Protein AF-A0A9Q1KJ54-F1 (afdb_monomer)

Organism: NCBI:txid171969

pLDDT: mean 87.73, std 12.55, range [35.41, 98.62]

Sequence (212 aa):
MKNSDLPSGSTGTRRPQLVLLDHGLYKELDFSTRINYAALWKGLVFSDAKAIKEYSAKLGAGEDLYALFAGILTMRPWNRVIDTSADHLVVRGTESDRSELQMYASMYFPQISELLRRLPRVILLMLKTNDCLRAVNNALLQGSSMETYLIIGKVSSEAVIEAKLQQRKSILTWISVWLEEILLNARLLAMQVALWALQLQKLLQYRKALGC

Secondary structure (DSSP, 8-state):
---------S---PPP-------TT--PPPHHHHHHHHHHHHHHHTT-HHHHHHHHHHTTS-SSSHHHHHHHHHT--HHHHT--STTTT-----HHHHHHHHHHHHHTHHHHHHHHHHS-HHHHHHHHHHHHHHHHHHHHHSS--HHHHHHHHHHHHHHHHHHHHHH---HHHHHHHHHHHHHHHHHHHHHHHHHHHHHHHHHHHHHHHTT-

Nearest PDB structures (foldseek):
  3ry9-assembly2_B  TM=2.211E-01  e=6.894E+00  synthetic construct

Structure (mmCIF, N/CA/C/O backbone):
data_AF-A0A9Q1KJ54-F1
#
_entry.id   AF-A0A9Q1KJ54-F1
#
loop_
_atom_site.group_PDB
_atom_site.id
_atom_site.type_symbol
_atom_site.label_atom_id
_atom_site.label_alt_id
_atom_site.label_comp_id
_atom_site.label_asym_id
_atom_site.label_entity_id
_atom_site.label_seq_id
_atom_site.pdbx_PDB_ins_code
_atom_site.Cartn_x
_atom_site.Cartn_y
_atom_site.Cartn_z
_atom_site.occupancy
_atom_site.B_iso_or_equiv
_atom_site.auth_seq_id
_atom_site.auth_comp_id
_atom_site.auth_asym_id
_atom_site.auth_atom_id
_atom_site.pdbx_PDB_model_num
ATOM 1 N N . MET A 1 1 ? -6.312 33.612 6.956 1.00 35.59 1 MET A N 1
ATOM 2 C CA . MET A 1 1 ? -6.178 33.725 8.432 1.00 35.59 1 MET A CA 1
ATOM 3 C C . MET A 1 1 ? -5.334 32.551 8.909 1.00 35.59 1 MET A C 1
ATOM 5 O O . MET A 1 1 ? -5.775 31.438 8.697 1.00 35.59 1 MET A O 1
ATOM 9 N N . LYS A 1 2 ? -4.126 32.660 9.468 1.00 35.41 2 LYS A N 1
ATOM 10 C CA . LYS A 1 2 ? -3.257 33.772 9.893 1.00 35.41 2 LYS A CA 1
ATOM 11 C C . LYS A 1 2 ? -1.888 33.590 9.213 1.00 35.41 2 LYS A C 1
ATOM 13 O O . LYS A 1 2 ? -1.334 32.500 9.284 1.00 35.41 2 LYS A O 1
ATOM 18 N N . ASN A 1 3 ? -1.361 34.653 8.608 1.00 40.12 3 ASN A N 1
ATOM 19 C CA . ASN A 1 3 ? 0.072 34.784 8.355 1.00 40.12 3 ASN A CA 1
ATOM 20 C C . ASN A 1 3 ? 0.722 35.205 9.676 1.00 40.12 3 ASN A C 1
ATOM 22 O O . ASN A 1 3 ? 0.261 36.161 10.298 1.00 40.12 3 ASN A O 1
ATOM 26 N N . SER A 1 4 ? 1.746 34.481 10.109 1.00 42.97 4 SER A N 1
ATOM 27 C CA . SER A 1 4 ? 2.686 34.943 11.127 1.00 42.97 4 SER A CA 1
ATOM 28 C C . SER A 1 4 ? 4.034 35.127 10.447 1.00 42.97 4 SER A C 1
ATOM 30 O O . SER A 1 4 ? 4.592 34.167 9.911 1.00 42.97 4 SER A O 1
ATOM 32 N N . ASP A 1 5 ? 4.489 36.373 10.438 1.00 54.09 5 ASP A N 1
ATOM 33 C CA . ASP A 1 5 ? 5.733 36.845 9.845 1.00 54.09 5 ASP A CA 1
ATOM 34 C C . ASP A 1 5 ? 6.969 36.122 10.400 1.00 54.09 5 ASP A C 1
ATOM 36 O O . ASP A 1 5 ? 7.012 35.738 11.571 1.00 54.09 5 ASP A O 1
ATOM 40 N N . LEU A 1 6 ? 8.016 36.011 9.577 1.00 46.81 6 LEU A N 1
ATOM 41 C CA . LEU A 1 6 ? 9.384 35.812 10.056 1.00 46.81 6 LEU A CA 1
ATOM 42 C C . LEU A 1 6 ? 10.316 36.862 9.433 1.00 46.81 6 LEU A C 1
ATOM 44 O O . LEU A 1 6 ? 10.153 37.197 8.256 1.00 46.81 6 LEU A O 1
ATOM 48 N N . PRO A 1 7 ? 11.282 37.392 10.207 1.00 45.12 7 PRO A N 1
ATOM 49 C CA . PRO A 1 7 ? 12.066 38.548 9.814 1.00 45.12 7 PRO A CA 1
ATOM 50 C C . PRO A 1 7 ? 13.127 38.189 8.773 1.00 45.12 7 PRO A C 1
ATOM 52 O O . PRO A 1 7 ? 13.698 37.099 8.759 1.00 45.12 7 PRO A O 1
ATOM 55 N N . SER A 1 8 ? 13.401 39.160 7.905 1.00 57.50 8 SER A N 1
ATOM 56 C CA . SER A 1 8 ? 14.463 39.116 6.908 1.00 57.50 8 SER A CA 1
ATOM 57 C C . SER A 1 8 ? 15.814 39.401 7.571 1.00 57.50 8 SER A C 1
ATOM 59 O O . SER A 1 8 ? 16.036 40.508 8.057 1.00 57.50 8 SER A O 1
ATOM 61 N N . GLY A 1 9 ? 16.722 38.419 7.579 1.00 46.78 9 GLY A N 1
ATOM 62 C CA . GLY A 1 9 ? 18.119 38.628 7.967 1.00 46.78 9 GLY A CA 1
ATOM 63 C C . GLY A 1 9 ? 18.930 37.346 8.196 1.00 46.78 9 GLY A C 1
ATOM 64 O O . GLY A 1 9 ? 18.653 36.590 9.118 1.00 46.78 9 GLY A O 1
ATOM 65 N N . SER A 1 10 ? 20.003 37.194 7.409 1.00 46.09 10 SER A N 1
ATOM 66 C CA . SER A 1 10 ? 21.145 36.262 7.542 1.00 46.09 10 SER A CA 1
ATOM 67 C C . SER A 1 10 ? 20.979 34.805 7.049 1.00 46.09 10 SER A C 1
ATOM 69 O O . SER A 1 10 ? 20.105 34.061 7.476 1.00 46.09 10 SER A O 1
ATOM 71 N N . THR A 1 11 ? 21.832 34.443 6.073 1.00 54.53 11 THR A N 1
ATOM 72 C CA . THR A 1 11 ? 22.185 33.079 5.602 1.00 54.53 11 THR A CA 1
ATOM 73 C C . THR A 1 11 ? 21.026 32.085 5.392 1.00 54.53 11 THR A C 1
ATOM 75 O O . THR A 1 11 ? 21.021 30.961 5.887 1.00 54.53 11 THR A O 1
ATOM 78 N N . GLY A 1 12 ? 20.023 32.483 4.606 1.00 48.59 12 GLY A N 1
ATOM 79 C CA . GLY A 1 12 ? 18.790 31.715 4.425 1.00 48.59 12 GLY A CA 1
ATOM 80 C C . GLY A 1 12 ? 18.920 30.484 3.524 1.00 48.59 12 GLY A C 1
ATOM 81 O O . GLY A 1 12 ? 18.644 30.559 2.328 1.00 48.59 12 GLY A O 1
ATOM 82 N N . THR A 1 13 ? 19.204 29.317 4.101 1.00 58.34 13 THR A N 1
ATOM 83 C CA . THR A 1 13 ? 18.782 28.039 3.504 1.00 58.34 13 THR A CA 1
ATOM 84 C C . THR A 1 13 ? 17.259 27.932 3.637 1.00 58.34 13 THR A C 1
ATOM 86 O O . THR A 1 13 ? 16.722 27.364 4.587 1.00 58.34 13 THR A O 1
ATOM 89 N N . ARG A 1 14 ? 16.516 28.561 2.717 1.00 75.69 14 ARG A N 1
ATOM 90 C CA . ARG A 1 14 ? 15.052 28.426 2.686 1.00 75.69 14 ARG A CA 1
ATOM 91 C C . ARG A 1 14 ? 14.715 26.948 2.491 1.00 75.69 14 ARG A C 1
ATOM 93 O O . ARG A 1 14 ? 15.143 26.345 1.509 1.00 75.69 14 ARG A O 1
ATOM 100 N N . ARG A 1 15 ? 13.972 26.358 3.433 1.00 82.75 15 ARG A N 1
ATOM 101 C CA . ARG A 1 15 ? 13.496 24.976 3.297 1.00 82.75 15 ARG A CA 1
ATOM 102 C C . ARG A 1 15 ? 12.590 24.883 2.064 1.00 82.75 15 ARG A C 1
ATOM 104 O O . ARG A 1 15 ? 11.751 25.771 1.890 1.00 82.75 15 ARG A O 1
ATOM 111 N N . PRO A 1 16 ? 12.731 23.843 1.227 1.00 87.12 16 PRO A N 1
ATOM 112 C CA . PRO A 1 16 ? 11.824 23.643 0.106 1.00 87.12 16 PRO A CA 1
ATOM 113 C C . PRO A 1 16 ? 10.388 23.480 0.620 1.00 87.12 16 PRO A C 1
ATOM 115 O O . PRO A 1 16 ? 10.156 22.830 1.641 1.00 87.12 16 PRO A O 1
ATOM 118 N N . GLN A 1 17 ? 9.430 24.090 -0.078 1.00 89.81 17 GLN A N 1
ATOM 119 C CA . GLN A 1 17 ? 8.004 24.031 0.244 1.00 89.81 17 GLN A CA 1
ATOM 120 C C . GLN A 1 17 ? 7.244 23.378 -0.910 1.00 89.81 17 GLN A C 1
ATOM 122 O O . GLN A 1 17 ? 7.457 23.728 -2.069 1.00 89.81 17 GLN A O 1
ATOM 127 N N . LEU A 1 18 ? 6.339 22.454 -0.584 1.00 89.31 18 LEU A N 1
ATOM 128 C CA . LEU A 1 18 ? 5.378 21.895 -1.531 1.00 89.31 18 LEU A CA 1
ATOM 129 C C . LEU A 1 18 ? 4.062 22.666 -1.397 1.00 89.31 18 LEU A C 1
ATOM 131 O O . LEU A 1 18 ? 3.395 22.570 -0.368 1.00 89.31 18 LEU A O 1
ATOM 135 N N . VAL A 1 19 ? 3.703 23.436 -2.424 1.00 91.94 19 VAL A N 1
ATOM 136 C CA . VAL A 1 19 ? 2.458 24.215 -2.470 1.00 91.94 19 VAL A CA 1
ATOM 137 C C . VAL A 1 19 ? 1.508 23.564 -3.472 1.00 91.94 19 VAL A C 1
ATOM 139 O O . VAL A 1 19 ? 1.832 23.453 -4.652 1.00 91.94 19 VAL A O 1
ATOM 142 N N . LEU A 1 20 ? 0.341 23.122 -3.000 1.00 90.88 20 LEU A N 1
ATOM 143 C CA . LEU A 1 20 ? -0.714 22.559 -3.844 1.00 90.88 20 LEU A CA 1
ATOM 144 C C . LEU A 1 20 ? -1.661 23.685 -4.264 1.00 90.88 20 LEU A C 1
ATOM 146 O O . LEU A 1 20 ? -2.238 24.338 -3.400 1.00 90.88 20 LEU A O 1
ATOM 150 N N . LEU A 1 21 ? -1.786 23.922 -5.570 1.00 93.69 21 LEU A N 1
ATOM 151 C CA . LEU A 1 21 ? -2.608 25.009 -6.121 1.00 93.69 21 LEU A CA 1
ATOM 152 C C . LEU A 1 21 ? -3.988 24.536 -6.594 1.00 93.69 21 LEU A C 1
ATOM 154 O O . LEU A 1 21 ? -4.945 25.303 -6.560 1.00 93.69 21 LEU A O 1
ATOM 158 N N . ASP A 1 22 ? -4.082 23.286 -7.048 1.00 90.94 22 ASP A N 1
ATOM 159 C CA . ASP A 1 22 ? -5.325 22.695 -7.540 1.00 90.94 22 ASP A CA 1
ATOM 160 C C . ASP A 1 22 ? -6.001 21.871 -6.436 1.00 90.94 22 ASP A C 1
ATOM 162 O O . ASP A 1 22 ? -5.385 21.008 -5.801 1.00 90.94 22 ASP A O 1
ATOM 166 N N . HIS A 1 23 ? -7.284 22.151 -6.217 1.00 91.19 23 HIS A N 1
ATOM 167 C CA . HIS A 1 23 ? -8.130 21.520 -5.207 1.00 91.19 23 HIS A CA 1
ATOM 168 C C . HIS A 1 23 ? -9.410 20.901 -5.806 1.00 91.19 23 HIS A C 1
ATOM 170 O O . HIS A 1 23 ? -10.299 20.486 -5.064 1.00 91.19 23 HIS A O 1
ATOM 176 N N . GLY A 1 24 ? -9.530 20.818 -7.138 1.00 88.69 24 GLY A N 1
ATOM 177 C CA . GLY A 1 24 ? -10.767 20.430 -7.829 1.00 88.69 24 GLY A CA 1
ATOM 178 C C . GLY A 1 24 ? -11.173 18.956 -7.694 1.00 88.69 24 GLY A C 1
ATOM 179 O O . GLY A 1 24 ? -12.317 18.608 -7.978 1.00 88.69 24 GLY A O 1
ATOM 180 N N . LEU A 1 25 ? -10.262 18.084 -7.248 1.00 87.81 25 LEU A N 1
ATOM 181 C CA . LEU A 1 25 ? -10.475 16.630 -7.150 1.00 87.81 25 LEU A CA 1
ATOM 182 C C . LEU A 1 25 ? -10.463 16.100 -5.709 1.00 87.81 25 LEU A C 1
ATOM 184 O O . LEU A 1 25 ? -10.231 14.912 -5.478 1.00 87.81 25 LEU A O 1
ATOM 188 N N . TYR A 1 26 ? -10.701 16.964 -4.722 1.00 89.81 26 TYR A N 1
ATOM 189 C CA . TYR A 1 26 ? -10.741 16.542 -3.326 1.00 89.81 26 TYR A CA 1
ATOM 190 C C . TYR A 1 26 ? -11.903 15.589 -3.059 1.00 89.81 26 TYR A C 1
ATOM 192 O O . TYR A 1 26 ? -13.040 15.797 -3.484 1.00 89.81 26 TYR A O 1
ATOM 200 N N . LYS A 1 27 ? -11.600 14.525 -2.317 1.00 91.00 27 LYS A N 1
ATOM 201 C CA . LYS A 1 27 ? -12.581 13.543 -1.882 1.00 91.00 27 LYS A CA 1
ATOM 202 C C . LYS A 1 27 ? -12.349 13.209 -0.422 1.00 91.00 27 LYS A C 1
ATOM 204 O O . LYS A 1 27 ? -11.263 12.776 -0.046 1.00 91.00 27 LYS A O 1
ATOM 209 N N . GLU A 1 28 ? -13.388 13.377 0.381 1.00 92.94 28 GLU A N 1
ATOM 210 C CA . GLU A 1 28 ? -13.385 12.893 1.754 1.00 92.94 28 GLU A CA 1
ATOM 211 C C . GLU A 1 28 ? -13.595 11.378 1.765 1.00 92.94 28 GLU A C 1
ATOM 213 O O . GLU A 1 28 ? -14.499 10.849 1.109 1.00 92.94 28 GLU A O 1
ATOM 218 N N . LEU A 1 29 ? -12.724 10.685 2.496 1.00 95.31 29 LEU A N 1
ATOM 219 C CA . LEU A 1 29 ? -12.846 9.263 2.782 1.00 95.31 29 LEU A CA 1
ATOM 220 C C . LEU A 1 29 ? -13.482 9.112 4.157 1.00 95.31 29 LEU A C 1
ATOM 222 O O . LEU A 1 29 ? -13.040 9.754 5.113 1.00 95.31 29 LEU A O 1
ATOM 226 N N . ASP A 1 30 ? -14.475 8.234 4.273 1.00 96.31 30 ASP A N 1
ATOM 227 C CA . ASP A 1 30 ? -14.971 7.852 5.587 1.00 96.31 30 ASP A CA 1
ATOM 228 C C . ASP A 1 30 ? -13.866 7.149 6.391 1.00 96.31 30 ASP A C 1
ATOM 230 O O . ASP A 1 30 ? -12.881 6.626 5.852 1.00 96.31 30 ASP A O 1
ATOM 234 N N . PHE A 1 31 ? -14.040 7.136 7.711 1.00 96.12 31 PHE A N 1
ATOM 235 C CA . PHE A 1 31 ? -13.059 6.573 8.627 1.00 96.12 31 PHE A CA 1
ATOM 236 C C . PHE A 1 31 ? -12.719 5.110 8.293 1.00 96.12 31 PHE A C 1
ATOM 238 O O . PHE A 1 31 ? -11.544 4.744 8.312 1.00 96.12 31 PHE A O 1
ATOM 245 N N . SER A 1 32 ? -13.710 4.280 7.947 1.00 96.62 32 SER A N 1
ATOM 246 C CA . SER A 1 32 ? -13.480 2.863 7.653 1.00 96.62 32 SER A CA 1
ATOM 247 C C . SER A 1 32 ? -12.648 2.697 6.387 1.00 96.62 32 SER A C 1
ATOM 249 O O . SER A 1 32 ? -11.619 2.022 6.420 1.00 96.62 32 SER A O 1
ATOM 251 N N . THR A 1 33 ? -13.022 3.376 5.299 1.00 97.69 33 THR A N 1
ATOM 252 C CA . THR A 1 33 ? -12.271 3.344 4.035 1.00 97.69 33 THR A CA 1
ATOM 253 C C . THR A 1 33 ? -10.826 3.792 4.234 1.00 97.69 33 THR A C 1
ATOM 255 O O . THR A 1 33 ? -9.902 3.111 3.784 1.00 97.69 33 THR A O 1
ATOM 258 N N . ARG A 1 34 ? -10.606 4.896 4.960 1.00 97.50 34 ARG A N 1
ATOM 259 C CA . ARG A 1 34 ? -9.261 5.429 5.225 1.00 97.50 34 ARG A CA 1
ATOM 260 C C . ARG A 1 34 ? -8.387 4.430 5.984 1.00 97.50 34 ARG A C 1
ATOM 262 O O . ARG A 1 34 ? -7.246 4.196 5.588 1.00 97.50 34 ARG A O 1
ATOM 269 N N . ILE A 1 35 ? -8.914 3.833 7.054 1.00 98.12 35 ILE A N 1
ATOM 270 C CA . ILE A 1 35 ? -8.153 2.888 7.881 1.00 98.12 35 ILE A CA 1
ATOM 271 C C . ILE A 1 35 ? -7.957 1.546 7.172 1.00 98.12 35 ILE A C 1
ATOM 273 O O . ILE A 1 35 ? -6.862 0.996 7.242 1.00 98.12 35 ILE A O 1
ATOM 277 N N . ASN A 1 36 ? -8.949 1.046 6.431 1.00 98.44 36 ASN A N 1
ATOM 278 C CA . ASN A 1 36 ? -8.800 -0.179 5.640 1.00 98.44 36 ASN A CA 1
ATOM 279 C C . ASN A 1 36 ? -7.756 -0.005 4.530 1.00 98.44 36 ASN A C 1
ATOM 281 O O . ASN A 1 36 ? -6.956 -0.906 4.303 1.00 98.44 36 ASN A O 1
ATOM 285 N N . TYR A 1 37 ? -7.709 1.158 3.873 1.00 98.25 37 TYR A N 1
ATOM 286 C CA . TYR A 1 37 ? -6.690 1.440 2.862 1.00 98.25 37 TYR A CA 1
ATOM 287 C C . TYR A 1 37 ? -5.287 1.564 3.462 1.00 98.25 37 TYR A C 1
ATOM 289 O O . TYR A 1 37 ? -4.334 1.013 2.914 1.00 98.25 37 TYR A O 1
ATOM 297 N N . ALA A 1 38 ? -5.154 2.226 4.616 1.00 98.31 38 ALA A N 1
ATOM 298 C CA . ALA A 1 38 ? -3.896 2.248 5.356 1.00 98.31 38 ALA A CA 1
ATOM 299 C C . ALA A 1 38 ? -3.466 0.825 5.747 1.00 98.31 38 ALA A C 1
ATOM 301 O O . ALA A 1 38 ? -2.342 0.412 5.481 1.00 98.31 38 ALA A O 1
ATOM 302 N N . ALA A 1 39 ? -4.371 0.028 6.305 1.00 98.50 39 ALA A N 1
ATOM 303 C CA . ALA A 1 39 ? -4.064 -1.335 6.707 1.00 98.50 39 ALA A CA 1
ATOM 304 C C . ALA A 1 39 ? -3.714 -2.251 5.520 1.00 98.50 39 ALA A C 1
ATOM 306 O O . ALA A 1 39 ? -2.828 -3.096 5.656 1.00 98.50 39 ALA A O 1
ATOM 307 N N . LEU A 1 40 ? -4.323 -2.038 4.346 1.00 98.62 40 LEU A N 1
ATOM 308 C CA . LEU A 1 40 ? -3.918 -2.697 3.106 1.00 98.62 40 LEU A CA 1
ATOM 309 C C . LEU A 1 40 ? -2.479 -2.328 2.727 1.00 98.62 40 LEU A C 1
ATOM 311 O O . LEU A 1 40 ? -1.671 -3.225 2.520 1.00 98.62 40 LEU A O 1
ATOM 315 N N . TRP A 1 41 ? -2.124 -1.039 2.696 1.00 98.12 41 TRP A N 1
ATOM 316 C CA . TRP A 1 41 ? -0.750 -0.610 2.393 1.00 98.12 41 TRP A CA 1
ATOM 317 C C . TRP A 1 41 ? 0.276 -1.106 3.409 1.00 98.12 41 TRP A C 1
ATOM 319 O O . TRP A 1 41 ? 1.358 -1.532 3.013 1.00 98.12 41 TRP A O 1
ATOM 329 N N . LYS A 1 42 ? -0.074 -1.131 4.699 1.00 97.62 42 LYS A N 1
ATOM 330 C CA . LYS A 1 42 ? 0.742 -1.776 5.733 1.00 97.62 42 LYS A CA 1
ATOM 331 C C . LYS A 1 42 ? 0.967 -3.252 5.392 1.00 97.62 42 LYS A C 1
ATOM 333 O O . LYS A 1 42 ? 2.102 -3.714 5.415 1.00 97.62 42 LYS A O 1
ATOM 338 N N . GLY A 1 43 ? -0.096 -3.980 5.049 1.00 97.75 43 GLY A N 1
ATOM 339 C CA . GLY A 1 43 ? -0.005 -5.384 4.651 1.00 97.75 43 GLY A CA 1
ATOM 340 C C . GLY A 1 43 ? 0.872 -5.594 3.416 1.00 97.75 43 GLY A C 1
ATOM 341 O O . GLY A 1 43 ? 1.712 -6.486 3.423 1.00 97.75 43 GLY A O 1
ATOM 342 N N . LEU A 1 44 ? 0.730 -4.738 2.400 1.00 97.88 44 LEU A N 1
ATOM 343 C CA . LEU A 1 44 ? 1.539 -4.769 1.179 1.00 97.88 44 LEU A CA 1
ATOM 344 C C . LEU A 1 44 ? 3.027 -4.547 1.470 1.00 97.88 44 LEU A C 1
ATOM 346 O O . LEU A 1 44 ? 3.844 -5.311 0.981 1.00 97.88 44 LEU A O 1
ATOM 350 N N . VAL A 1 45 ? 3.385 -3.541 2.276 1.00 95.94 45 VAL A N 1
ATOM 351 C CA . VAL A 1 45 ? 4.793 -3.206 2.575 1.00 95.94 45 VAL A CA 1
ATOM 352 C C . VAL A 1 45 ? 5.471 -4.242 3.480 1.00 95.94 45 VAL A C 1
ATOM 354 O O . VAL A 1 45 ? 6.685 -4.409 3.423 1.00 95.94 45 VAL A O 1
ATOM 357 N N . PHE A 1 46 ? 4.711 -4.929 4.335 1.00 95.19 46 PHE A N 1
ATOM 358 C CA . PHE A 1 46 ? 5.243 -5.959 5.237 1.00 95.19 46 PHE A CA 1
ATOM 359 C C . PHE A 1 46 ? 4.953 -7.393 4.776 1.00 95.19 46 PHE A C 1
ATOM 361 O O . PHE A 1 46 ? 5.105 -8.317 5.578 1.00 95.19 46 PHE A O 1
ATOM 368 N N . SER A 1 47 ? 4.526 -7.577 3.525 1.00 96.88 47 SER A N 1
ATOM 369 C CA . SER A 1 47 ? 4.242 -8.885 2.914 1.00 96.88 47 SER A CA 1
ATOM 370 C C . SER A 1 47 ? 3.264 -9.751 3.728 1.00 96.88 47 SER A C 1
ATOM 372 O O . SER A 1 47 ? 3.346 -10.979 3.744 1.00 96.88 47 SER A O 1
ATOM 374 N N . ASP A 1 48 ? 2.309 -9.120 4.420 1.00 97.19 48 ASP A N 1
ATOM 375 C CA . ASP A 1 48 ? 1.303 -9.804 5.236 1.00 97.19 48 ASP A CA 1
ATOM 376 C C . ASP A 1 48 ? 0.118 -10.230 4.362 1.00 97.19 48 ASP A C 1
ATOM 378 O O . ASP A 1 48 ? -0.870 -9.509 4.195 1.00 97.19 48 ASP A O 1
ATOM 382 N N . ALA A 1 49 ? 0.214 -11.438 3.803 1.00 97.94 49 ALA A N 1
ATOM 383 C CA . ALA A 1 49 ? -0.804 -12.002 2.919 1.00 97.94 49 ALA A CA 1
ATOM 384 C C . ALA A 1 49 ? -2.207 -12.050 3.552 1.00 97.94 49 ALA A C 1
ATOM 386 O O . ALA A 1 49 ? -3.206 -11.873 2.848 1.00 97.94 49 ALA A O 1
ATOM 387 N N . LYS A 1 50 ? -2.300 -12.265 4.872 1.00 98.19 50 LYS A N 1
ATOM 388 C CA . LYS A 1 50 ? -3.586 -12.328 5.575 1.00 98.19 50 LYS A CA 1
ATOM 389 C C . LYS A 1 50 ? -4.210 -10.940 5.666 1.00 98.19 50 LYS A C 1
ATOM 391 O O . LYS A 1 50 ? -5.386 -10.792 5.337 1.00 98.19 50 LYS A O 1
ATOM 396 N N . ALA A 1 51 ? -3.425 -9.934 6.052 1.00 98.12 51 ALA A N 1
ATOM 397 C CA . ALA A 1 51 ? -3.882 -8.549 6.083 1.00 98.12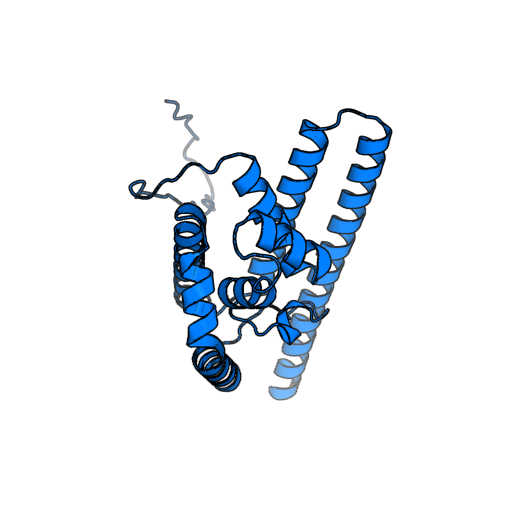 51 ALA A CA 1
ATOM 398 C C . ALA A 1 51 ? -4.268 -8.058 4.681 1.00 98.12 51 ALA A C 1
ATOM 400 O O . ALA A 1 51 ? -5.329 -7.458 4.514 1.00 98.12 51 ALA A O 1
ATOM 401 N N . ILE A 1 52 ? -3.462 -8.365 3.657 1.00 98.62 52 ILE A N 1
ATOM 402 C CA . ILE A 1 52 ? -3.769 -7.995 2.268 1.00 98.62 52 ILE A CA 1
ATOM 403 C C . ILE A 1 52 ? -5.129 -8.558 1.856 1.00 98.62 52 ILE A C 1
ATOM 405 O O . ILE A 1 52 ? -5.958 -7.813 1.333 1.00 98.62 52 ILE A O 1
ATOM 409 N N . LYS A 1 53 ? -5.387 -9.843 2.126 1.00 98.62 53 LYS A N 1
ATOM 410 C CA . LYS A 1 53 ? -6.672 -10.479 1.820 1.00 98.62 53 LYS A CA 1
ATOM 411 C C . LYS A 1 53 ? -7.834 -9.801 2.548 1.00 98.62 53 LYS A C 1
ATOM 413 O O . LYS A 1 53 ? -8.789 -9.374 1.902 1.00 98.62 53 LYS A O 1
ATOM 418 N N . GLU A 1 54 ? -7.721 -9.644 3.865 1.00 98.56 54 GLU A N 1
ATOM 419 C CA . GLU A 1 54 ? -8.766 -9.052 4.706 1.00 98.56 54 GLU A CA 1
ATOM 420 C C . GLU A 1 54 ? -9.140 -7.633 4.253 1.00 98.56 54 GLU A C 1
ATOM 422 O O . GLU A 1 54 ? -10.316 -7.317 4.059 1.00 98.56 54 GLU A O 1
ATOM 427 N N . TYR A 1 55 ? -8.145 -6.764 4.071 1.00 98.56 55 TYR A N 1
ATOM 428 C CA . TYR A 1 55 ? -8.406 -5.364 3.746 1.00 98.56 55 TYR A CA 1
ATOM 429 C C . TYR A 1 55 ? -8.769 -5.156 2.276 1.00 98.56 55 TYR A C 1
ATOM 431 O O . TYR A 1 55 ? -9.544 -4.251 1.975 1.00 98.56 55 TYR A O 1
ATOM 439 N N . SER A 1 56 ? -8.324 -6.031 1.369 1.00 98.56 56 SER A N 1
ATOM 440 C CA . SER A 1 56 ? -8.822 -6.050 -0.012 1.00 98.56 56 SER A CA 1
ATOM 441 C C . SER A 1 56 ? -10.314 -6.376 -0.067 1.00 98.56 56 SER A C 1
ATOM 443 O O . SER A 1 56 ? -11.074 -5.681 -0.744 1.00 98.56 56 SER A O 1
ATOM 445 N N . ALA A 1 57 ? -10.754 -7.390 0.686 1.00 98.38 57 ALA A N 1
ATOM 446 C CA . ALA A 1 57 ? -12.163 -7.758 0.766 1.00 98.38 57 ALA A CA 1
ATOM 447 C C . ALA A 1 57 ? -13.011 -6.607 1.337 1.00 98.38 57 ALA A C 1
ATOM 449 O O . ALA A 1 57 ? -14.015 -6.228 0.733 1.00 98.38 57 ALA A O 1
ATOM 450 N N . LYS A 1 58 ? -12.553 -5.970 2.426 1.00 98.31 58 LYS A N 1
ATOM 451 C CA . LYS A 1 58 ? -13.210 -4.794 3.034 1.00 98.31 58 LYS A CA 1
ATOM 452 C C . LYS A 1 58 ? -13.307 -3.578 2.104 1.00 98.31 58 LYS A C 1
ATOM 454 O O . LYS A 1 58 ? -14.199 -2.755 2.286 1.00 98.31 58 LYS A O 1
ATOM 459 N N . LEU A 1 59 ? -12.415 -3.455 1.120 1.00 98.31 59 LEU A N 1
ATOM 460 C CA . LEU A 1 59 ? -12.424 -2.379 0.118 1.00 98.31 59 LEU A CA 1
ATOM 461 C C . LEU A 1 59 ? -13.225 -2.737 -1.148 1.00 98.31 59 LEU A C 1
ATOM 463 O O . LEU A 1 59 ? -13.289 -1.936 -2.078 1.00 98.31 59 LEU A O 1
ATOM 467 N N . GLY A 1 60 ? -13.863 -3.911 -1.183 1.00 97.50 60 GLY A N 1
ATOM 468 C CA . GLY A 1 60 ? -14.762 -4.322 -2.262 1.00 97.50 60 GLY A CA 1
ATOM 469 C C . GLY A 1 60 ? -14.114 -5.160 -3.365 1.00 97.50 60 GLY A C 1
ATOM 470 O O . GLY A 1 60 ? -14.755 -5.395 -4.385 1.00 97.50 60 GLY A O 1
ATOM 471 N N . ALA A 1 61 ? -12.877 -5.639 -3.185 1.00 97.19 61 ALA A N 1
ATOM 472 C CA . ALA A 1 61 ? -12.269 -6.572 -4.140 1.00 97.19 61 ALA A CA 1
ATOM 473 C C . ALA A 1 61 ? -12.912 -7.973 -4.082 1.00 97.19 61 ALA A C 1
ATOM 475 O O . ALA A 1 61 ? -12.955 -8.684 -5.085 1.00 97.19 61 ALA A O 1
ATOM 476 N N . GLY A 1 62 ? -13.448 -8.352 -2.918 1.00 95.50 62 GLY A N 1
ATOM 477 C CA . GLY A 1 62 ? -13.905 -9.711 -2.631 1.00 95.50 62 GLY A CA 1
ATOM 478 C C . GLY A 1 62 ? -12.780 -10.634 -2.149 1.00 95.50 62 GLY A C 1
ATOM 479 O O . GLY A 1 62 ? -11.605 -10.268 -2.125 1.00 95.50 62 GLY A O 1
ATOM 480 N N . GLU A 1 63 ? -13.163 -11.843 -1.743 1.00 95.19 63 GLU A N 1
ATOM 481 C CA . GLU A 1 63 ? -12.262 -12.870 -1.190 1.00 95.19 63 GLU A CA 1
ATOM 482 C C . GLU A 1 63 ? -11.437 -13.603 -2.265 1.00 95.19 63 GLU A C 1
ATOM 484 O O . GLU A 1 63 ? -10.473 -14.298 -1.943 1.00 95.19 63 GLU A O 1
ATOM 489 N N . ASP A 1 64 ? -11.822 -13.459 -3.533 1.00 96.81 64 ASP A N 1
ATOM 490 C CA . ASP A 1 64 ? -11.297 -14.149 -4.717 1.00 96.81 64 ASP A CA 1
ATOM 491 C C . ASP A 1 64 ? -10.327 -13.289 -5.545 1.00 96.81 64 ASP A C 1
ATOM 493 O O . ASP A 1 64 ? -9.464 -13.834 -6.230 1.00 96.81 64 ASP A O 1
ATOM 497 N N . LEU A 1 65 ? -10.423 -11.954 -5.468 1.00 97.50 65 LEU A N 1
ATOM 498 C CA . LEU A 1 65 ? -9.630 -11.033 -6.300 1.00 97.50 65 LEU A CA 1
ATOM 499 C C . LEU A 1 65 ? -8.608 -10.195 -5.515 1.00 97.50 65 LEU A C 1
ATOM 501 O O . LEU A 1 65 ? -7.996 -9.292 -6.084 1.00 97.50 65 LEU A O 1
ATOM 505 N N . TYR A 1 66 ? -8.367 -10.490 -4.233 1.00 97.75 66 TYR A N 1
ATOM 506 C CA . TYR A 1 66 ? -7.410 -9.734 -3.409 1.00 97.75 66 TYR A CA 1
ATOM 507 C C . TYR A 1 66 ? -5.987 -9.722 -3.990 1.00 97.75 66 TYR A C 1
ATOM 509 O O . TYR A 1 66 ? -5.325 -8.688 -3.974 1.00 97.75 66 TYR A O 1
ATOM 517 N N . ALA A 1 67 ? -5.523 -10.847 -4.547 1.00 96.19 67 ALA A N 1
ATOM 518 C CA . ALA A 1 67 ? -4.192 -10.939 -5.146 1.00 96.19 67 ALA A CA 1
ATOM 519 C C . ALA A 1 67 ? -4.074 -10.055 -6.396 1.00 96.19 67 ALA A C 1
ATOM 521 O O . ALA A 1 67 ? -3.050 -9.407 -6.607 1.00 96.19 67 ALA A O 1
ATOM 522 N N . LEU A 1 68 ? -5.146 -9.984 -7.192 1.00 96.12 68 LEU A N 1
ATOM 523 C CA . LEU A 1 68 ? -5.216 -9.116 -8.362 1.00 96.12 68 LEU A CA 1
ATOM 524 C C . LEU A 1 68 ? -5.296 -7.642 -7.961 1.00 96.12 68 LEU A C 1
ATOM 526 O O . LEU A 1 68 ? -4.617 -6.808 -8.551 1.00 96.12 68 LEU A O 1
ATOM 530 N N . PHE A 1 69 ? -6.072 -7.317 -6.926 1.00 97.69 69 PHE A N 1
ATOM 531 C CA . PHE A 1 69 ? -6.156 -5.955 -6.410 1.00 97.69 69 PHE A CA 1
ATOM 532 C C . PHE A 1 69 ? -4.811 -5.464 -5.871 1.00 97.69 69 PHE A C 1
ATOM 534 O O . PHE A 1 69 ? -4.374 -4.367 -6.222 1.00 97.69 69 PHE A O 1
ATOM 541 N N . ALA A 1 70 ? -4.111 -6.305 -5.107 1.00 97.25 70 ALA A N 1
ATOM 542 C CA . ALA A 1 70 ? -2.746 -6.043 -4.672 1.00 97.25 70 ALA A CA 1
ATOM 543 C C . ALA A 1 70 ? -1.799 -5.838 -5.864 1.00 97.25 70 ALA A C 1
ATOM 545 O O . ALA A 1 70 ? -0.994 -4.904 -5.856 1.00 97.25 70 ALA A O 1
ATOM 546 N N . GLY A 1 71 ? -1.922 -6.663 -6.907 1.00 94.44 71 GLY A N 1
ATOM 547 C CA . GLY A 1 71 ? -1.081 -6.551 -8.092 1.00 94.44 71 GLY A CA 1
ATOM 548 C C . GLY A 1 71 ? -1.320 -5.282 -8.906 1.00 94.44 71 GLY A C 1
ATOM 549 O O . GLY A 1 71 ? -0.359 -4.660 -9.347 1.00 94.44 71 GLY A O 1
ATOM 550 N N . ILE A 1 72 ? -2.572 -4.833 -9.034 1.00 94.31 72 ILE A N 1
ATOM 551 C CA . ILE A 1 72 ? -2.902 -3.545 -9.664 1.00 94.31 72 ILE A CA 1
ATOM 552 C C . ILE A 1 72 ? -2.340 -2.382 -8.838 1.00 94.31 72 ILE A C 1
ATOM 554 O O . ILE A 1 72 ? -1.713 -1.490 -9.400 1.00 94.31 72 ILE A O 1
ATOM 558 N N . LEU A 1 73 ? -2.511 -2.410 -7.511 1.00 94.81 73 LEU A N 1
ATOM 559 C CA . LEU A 1 73 ? -2.026 -1.356 -6.609 1.00 94.81 73 LEU A CA 1
ATOM 560 C C . LEU A 1 73 ? -0.503 -1.191 -6.623 1.00 94.81 73 LEU A C 1
ATOM 562 O O . LEU A 1 73 ? 0.003 -0.086 -6.451 1.00 94.81 73 LEU A O 1
ATOM 566 N N . THR A 1 74 ? 0.224 -2.295 -6.770 1.00 93.38 74 THR A N 1
ATOM 567 C CA . THR A 1 74 ? 1.689 -2.322 -6.639 1.00 93.38 74 THR A CA 1
ATOM 568 C C . THR A 1 74 ? 2.417 -2.438 -7.973 1.00 93.38 74 THR A C 1
ATOM 570 O O . THR A 1 74 ? 3.635 -2.286 -8.013 1.00 93.38 74 THR A O 1
ATOM 573 N N . MET A 1 75 ? 1.695 -2.719 -9.063 1.00 91.00 75 MET A N 1
ATOM 574 C CA . MET A 1 75 ? 2.267 -3.166 -10.336 1.00 91.00 75 MET A CA 1
ATOM 575 C C . MET A 1 75 ? 3.235 -4.346 -10.161 1.00 91.00 75 MET A C 1
ATOM 577 O O . MET A 1 75 ? 4.298 -4.405 -10.784 1.00 91.00 75 MET A O 1
ATOM 581 N N . ARG A 1 76 ? 2.887 -5.285 -9.280 1.00 91.12 76 ARG A N 1
ATOM 582 C CA . ARG A 1 76 ? 3.690 -6.475 -9.005 1.00 91.12 76 ARG A CA 1
ATOM 583 C C . ARG A 1 76 ? 2.821 -7.728 -9.033 1.00 91.12 76 ARG A C 1
ATOM 585 O O . ARG A 1 76 ? 1.729 -7.721 -8.473 1.00 91.12 76 ARG A O 1
ATOM 592 N N . PRO A 1 77 ? 3.275 -8.827 -9.654 1.00 92.12 77 PRO A N 1
ATOM 593 C CA . PRO A 1 77 ? 2.555 -10.086 -9.546 1.00 92.12 77 PRO A CA 1
ATOM 594 C C . PRO A 1 77 ? 2.577 -10.586 -8.096 1.00 92.12 77 PRO A C 1
ATOM 596 O O . PRO A 1 77 ? 3.444 -10.219 -7.299 1.00 92.12 77 PRO A O 1
ATOM 599 N N . TRP A 1 78 ? 1.616 -11.442 -7.750 1.00 93.62 78 TRP A N 1
ATOM 600 C CA . TRP A 1 78 ? 1.385 -11.873 -6.368 1.00 93.62 78 TRP A CA 1
ATOM 601 C C . TRP A 1 78 ? 2.637 -12.421 -5.674 1.00 93.62 78 TRP A C 1
ATOM 603 O O . TRP A 1 78 ? 2.908 -12.056 -4.537 1.00 93.62 78 TRP A O 1
ATOM 613 N N . ASN A 1 79 ? 3.437 -13.233 -6.370 1.00 92.75 79 ASN A N 1
ATOM 614 C CA . ASN A 1 79 ? 4.689 -13.790 -5.851 1.00 92.75 79 ASN A CA 1
ATOM 615 C C . ASN A 1 79 ? 5.694 -12.715 -5.411 1.00 92.75 79 ASN A C 1
ATOM 617 O O . ASN A 1 79 ? 6.425 -12.945 -4.458 1.00 92.75 79 ASN A O 1
ATOM 621 N N . ARG A 1 80 ? 5.717 -11.550 -6.070 1.00 92.81 80 ARG A N 1
ATOM 622 C CA . ARG A 1 80 ? 6.542 -10.402 -5.664 1.00 92.81 80 ARG A CA 1
ATOM 623 C C . ARG A 1 80 ? 5.909 -9.637 -4.507 1.00 92.81 80 ARG A C 1
ATOM 625 O O . ARG A 1 80 ? 6.613 -9.188 -3.616 1.00 92.81 80 ARG A O 1
ATOM 632 N N . VAL A 1 81 ? 4.582 -9.513 -4.482 1.00 95.31 81 VAL A N 1
ATOM 633 C CA . VAL A 1 81 ? 3.867 -8.839 -3.384 1.00 95.31 81 VAL A CA 1
ATOM 634 C C . VAL A 1 81 ? 4.125 -9.518 -2.037 1.00 95.31 81 VAL A C 1
ATOM 636 O O . VAL A 1 81 ? 4.284 -8.824 -1.041 1.00 95.31 81 VAL A O 1
ATOM 639 N N . ILE A 1 82 ? 4.194 -10.851 -1.998 1.00 96.25 82 ILE A N 1
ATOM 640 C CA . ILE A 1 82 ? 4.433 -11.609 -0.756 1.00 96.25 82 ILE A CA 1
ATOM 641 C C . ILE A 1 82 ? 5.900 -11.981 -0.515 1.00 96.25 82 ILE A C 1
ATOM 643 O O . ILE A 1 82 ? 6.196 -12.690 0.446 1.00 96.25 82 ILE A O 1
ATOM 647 N N . ASP A 1 83 ? 6.813 -11.543 -1.380 1.00 94.38 83 ASP A N 1
ATOM 648 C CA . ASP A 1 83 ? 8.244 -11.742 -1.163 1.00 94.38 83 ASP A CA 1
ATOM 649 C C . ASP A 1 83 ? 8.689 -10.952 0.081 1.00 94.38 83 ASP A C 1
ATOM 651 O O . ASP A 1 83 ? 8.189 -9.863 0.358 1.00 94.38 83 ASP A O 1
ATOM 655 N N . THR A 1 84 ? 9.595 -11.519 0.873 1.00 89.44 84 THR A N 1
ATOM 656 C CA . THR A 1 84 ? 10.093 -10.911 2.115 1.00 89.44 84 THR A CA 1
ATOM 657 C C . THR A 1 84 ? 11.303 -9.995 1.903 1.00 89.44 84 THR A C 1
ATOM 659 O O . THR A 1 84 ? 11.837 -9.459 2.876 1.00 89.44 84 THR A O 1
ATOM 662 N N . SER A 1 85 ? 11.787 -9.839 0.665 1.00 88.31 85 SER A N 1
ATOM 663 C CA . SER A 1 85 ? 12.883 -8.929 0.336 1.00 88.31 85 SER A CA 1
ATOM 664 C C . SER A 1 85 ? 12.472 -7.480 0.592 1.00 88.31 85 SER A C 1
ATOM 666 O O . SER A 1 85 ? 11.339 -7.078 0.353 1.00 88.31 85 SER A O 1
ATOM 668 N N . ALA A 1 86 ? 13.409 -6.652 1.056 1.00 84.00 86 ALA A N 1
ATOM 669 C CA . ALA A 1 86 ? 13.119 -5.247 1.354 1.00 84.00 86 ALA A CA 1
ATOM 670 C C . ALA A 1 86 ? 12.738 -4.422 0.105 1.00 84.00 86 ALA A C 1
ATOM 672 O O . ALA A 1 86 ? 12.124 -3.365 0.226 1.00 84.00 86 ALA A O 1
ATOM 673 N N . ASP A 1 87 ? 13.101 -4.891 -1.093 1.00 86.75 87 ASP A N 1
ATOM 674 C CA . ASP A 1 87 ? 12.859 -4.223 -2.372 1.00 86.75 87 ASP A CA 1
ATOM 675 C C . ASP A 1 87 ? 11.739 -4.871 -3.206 1.00 86.75 87 ASP A C 1
ATOM 677 O O . ASP A 1 87 ? 11.574 -4.531 -4.377 1.00 86.75 87 ASP A O 1
ATOM 681 N N . HIS A 1 88 ? 10.944 -5.772 -2.626 1.00 91.12 88 HIS A N 1
ATOM 682 C CA . HIS A 1 88 ? 9.980 -6.588 -3.366 1.00 91.12 88 HIS A CA 1
ATOM 683 C C . HIS A 1 88 ? 8.913 -5.797 -4.155 1.00 91.12 88 HIS A C 1
ATOM 685 O O . HIS A 1 88 ? 8.491 -6.219 -5.237 1.00 91.12 88 HIS A O 1
ATOM 691 N N . LEU A 1 89 ? 8.526 -4.608 -3.675 1.00 92.00 89 LEU A N 1
ATOM 692 C CA . LEU A 1 89 ? 7.587 -3.704 -4.360 1.00 92.00 89 LEU A CA 1
ATOM 693 C C . LEU A 1 89 ? 8.258 -2.726 -5.342 1.00 92.00 89 LEU A C 1
ATOM 695 O O . LEU A 1 89 ? 7.573 -2.026 -6.088 1.00 92.00 89 LEU A O 1
ATOM 699 N N . VAL A 1 90 ? 9.590 -2.647 -5.366 1.00 88.75 90 VAL A N 1
ATOM 700 C CA . VAL A 1 90 ? 10.333 -1.664 -6.169 1.00 88.75 90 VAL A CA 1
ATOM 701 C C . VAL A 1 90 ? 10.339 -2.074 -7.633 1.00 88.75 90 VAL A C 1
ATOM 703 O O . VAL A 1 90 ? 11.059 -2.996 -7.998 1.00 88.75 90 VAL A O 1
ATOM 706 N N . VAL A 1 91 ? 9.593 -1.374 -8.489 1.00 84.81 91 VAL A N 1
ATOM 707 C CA . VAL A 1 91 ? 9.588 -1.546 -9.952 1.00 84.81 91 VAL A CA 1
ATOM 708 C C . VAL A 1 91 ? 10.746 -0.762 -10.567 1.00 84.81 91 VAL A C 1
ATOM 710 O O . VAL A 1 91 ? 10.784 0.465 -10.487 1.00 84.81 91 VAL A O 1
ATOM 713 N N . ARG A 1 92 ? 11.698 -1.472 -11.188 1.00 79.19 92 ARG A N 1
ATOM 714 C CA . ARG A 1 92 ? 12.921 -0.880 -11.762 1.00 79.19 92 ARG A CA 1
ATOM 715 C C . ARG A 1 92 ? 12.741 -0.412 -13.209 1.00 79.19 92 ARG A C 1
ATOM 717 O O . ARG A 1 92 ? 13.651 0.189 -13.765 1.00 79.19 92 ARG A O 1
ATOM 724 N N . GLY A 1 93 ? 11.591 -0.698 -13.823 1.00 78.25 93 GLY A N 1
ATOM 725 C CA . GLY A 1 93 ? 11.290 -0.310 -15.203 1.00 78.25 93 GLY A CA 1
ATOM 726 C C . GLY A 1 93 ? 12.132 -1.050 -16.244 1.00 78.25 93 GLY A C 1
ATOM 727 O O . GLY A 1 93 ? 12.256 -0.586 -17.374 1.00 78.25 93 GLY A O 1
ATOM 728 N N . THR A 1 94 ? 12.719 -2.190 -15.869 1.00 82.50 94 THR A N 1
ATOM 729 C CA . THR A 1 94 ? 13.494 -3.028 -16.790 1.00 82.50 94 THR A CA 1
ATOM 730 C C . THR A 1 94 ? 12.585 -3.653 -17.849 1.00 82.50 94 THR A C 1
ATOM 732 O O . THR A 1 94 ? 11.381 -3.797 -17.635 1.00 82.50 94 THR A O 1
ATOM 735 N N . GLU A 1 95 ? 13.146 -4.093 -18.976 1.00 82.19 95 GLU A N 1
ATOM 736 C CA . GLU A 1 95 ? 12.365 -4.797 -20.007 1.00 82.19 95 GLU A CA 1
ATOM 737 C C . GLU A 1 95 ? 11.689 -6.066 -19.452 1.00 82.19 95 GLU A C 1
ATOM 739 O O . GLU A 1 95 ? 10.564 -6.408 -19.819 1.00 82.19 95 GLU A O 1
ATOM 744 N N . SER A 1 96 ? 12.327 -6.714 -18.471 1.00 84.38 96 SER A N 1
ATOM 745 C CA . SER A 1 96 ? 11.734 -7.823 -17.720 1.00 84.38 96 SER A CA 1
ATOM 746 C C . SER A 1 96 ? 10.517 -7.395 -16.895 1.00 84.38 96 SER A C 1
ATOM 748 O O . SER A 1 96 ? 9.530 -8.121 -16.874 1.00 84.38 96 SER A O 1
ATOM 750 N N . ASP A 1 97 ? 10.556 -6.236 -16.225 1.00 83.25 97 ASP A N 1
ATOM 751 C CA . ASP A 1 97 ? 9.399 -5.734 -15.466 1.00 83.25 97 ASP A CA 1
ATOM 752 C C . ASP A 1 97 ? 8.233 -5.400 -16.414 1.00 83.25 97 ASP A C 1
ATOM 754 O O . ASP A 1 97 ? 7.075 -5.692 -16.120 1.00 83.25 97 ASP A O 1
ATOM 758 N N . ARG A 1 98 ? 8.535 -4.798 -17.574 1.00 83.44 98 ARG A N 1
ATOM 759 C CA . ARG A 1 98 ? 7.527 -4.410 -18.575 1.00 83.44 98 ARG A CA 1
ATOM 760 C C . ARG A 1 98 ? 6.843 -5.625 -19.195 1.00 83.44 98 ARG A C 1
ATOM 762 O O . ARG A 1 98 ? 5.618 -5.644 -19.299 1.00 83.44 98 ARG A O 1
ATOM 769 N N . SER A 1 99 ? 7.622 -6.635 -19.572 1.00 86.69 99 SER A N 1
ATOM 770 C CA . SER A 1 99 ? 7.103 -7.889 -20.128 1.00 86.69 99 SER A CA 1
ATOM 771 C C . SER A 1 99 ? 6.297 -8.692 -19.100 1.00 86.69 99 SER A C 1
ATOM 773 O O . SER A 1 99 ? 5.210 -9.166 -19.432 1.00 86.69 99 SER A O 1
ATOM 775 N N . GLU A 1 100 ? 6.754 -8.776 -17.843 1.00 85.31 100 GLU A N 1
ATOM 776 C CA . GLU A 1 100 ? 6.014 -9.423 -16.747 1.00 85.31 100 GLU A CA 1
ATOM 777 C C . GLU A 1 100 ? 4.642 -8.760 -16.537 1.00 85.31 100 GLU A C 1
ATOM 779 O O . GLU A 1 100 ? 3.616 -9.442 -16.481 1.00 85.31 100 GLU A O 1
ATOM 784 N N . LEU A 1 101 ? 4.600 -7.424 -16.519 1.00 84.38 101 LEU A N 1
ATOM 785 C CA . LEU A 1 101 ? 3.362 -6.652 -16.402 1.00 84.38 101 LEU A CA 1
ATOM 786 C C . LEU A 1 101 ? 2.422 -6.832 -17.595 1.00 84.38 101 LEU A C 1
ATOM 788 O O . LEU A 1 101 ? 1.214 -6.979 -17.408 1.00 84.38 101 LEU A O 1
ATOM 792 N N . GLN A 1 102 ? 2.953 -6.828 -18.818 1.00 86.81 102 GLN A N 1
ATOM 793 C CA . GLN A 1 102 ? 2.142 -6.989 -20.023 1.00 86.81 102 GLN A CA 1
ATOM 794 C C . GLN A 1 102 ? 1.527 -8.390 -20.114 1.00 86.81 102 GLN A C 1
ATOM 796 O O . GLN A 1 102 ? 0.350 -8.533 -20.460 1.00 86.81 102 GLN A O 1
ATOM 801 N N . MET A 1 103 ? 2.294 -9.419 -19.749 1.00 87.56 103 MET A N 1
ATOM 802 C CA . MET A 1 103 ? 1.802 -10.791 -19.654 1.00 87.56 103 MET A CA 1
ATOM 803 C C . MET A 1 103 ? 0.714 -10.909 -18.583 1.00 87.56 103 MET A C 1
ATOM 805 O O . MET A 1 103 ? -0.346 -11.474 -18.848 1.00 87.56 103 MET A O 1
ATOM 809 N N . TYR A 1 104 ? 0.942 -10.326 -17.403 1.00 85.38 104 TYR A N 1
ATOM 810 C CA . TY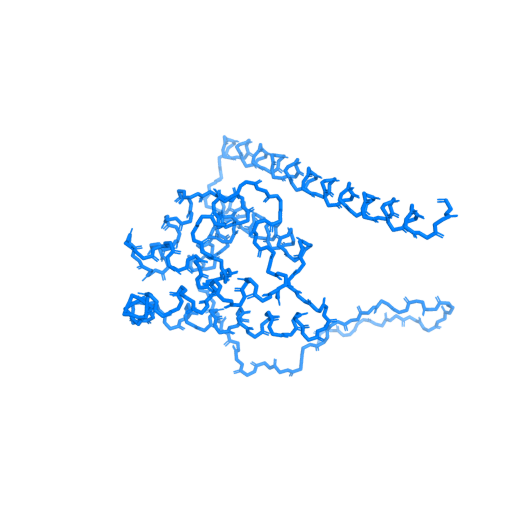R A 1 104 ? -0.030 -10.319 -16.313 1.00 85.38 104 TYR A CA 1
ATOM 811 C C . TYR A 1 104 ? -1.344 -9.641 -16.731 1.00 85.38 104 TYR A C 1
ATOM 813 O O . TYR A 1 104 ? -2.419 -10.218 -16.576 1.00 85.38 104 TYR A O 1
ATOM 821 N N . ALA A 1 105 ? -1.272 -8.457 -17.344 1.00 85.25 105 ALA A N 1
ATOM 822 C CA . ALA A 1 105 ? -2.452 -7.740 -17.825 1.00 85.25 105 ALA A CA 1
ATOM 823 C C . ALA A 1 105 ? -3.236 -8.535 -18.882 1.00 85.25 105 ALA A C 1
ATOM 825 O O . ALA A 1 105 ? -4.463 -8.577 -18.830 1.00 85.25 105 ALA A O 1
ATOM 826 N N . SER A 1 106 ? -2.535 -9.194 -19.809 1.00 88.75 106 SER A N 1
ATOM 827 C CA . SER A 1 106 ? -3.165 -9.991 -20.871 1.00 88.75 106 SER A CA 1
ATOM 828 C C . SER A 1 106 ? -3.838 -11.250 -20.320 1.00 88.75 106 SER A C 1
ATOM 830 O O . SER A 1 106 ? -4.946 -11.590 -20.724 1.00 88.75 106 SER A O 1
ATOM 832 N N . MET A 1 107 ? -3.190 -11.923 -19.365 1.00 90.25 107 MET A N 1
ATOM 833 C CA . MET A 1 107 ? -3.694 -13.148 -18.743 1.00 90.25 107 MET A CA 1
ATOM 834 C C . MET A 1 107 ? -4.928 -12.897 -17.867 1.00 90.25 107 MET A C 1
ATOM 836 O O . MET A 1 107 ? -5.847 -13.714 -17.862 1.00 90.25 107 MET A O 1
ATOM 840 N N . TYR A 1 108 ? -4.959 -11.774 -17.142 1.00 92.19 108 TYR A N 1
ATOM 841 C CA . TYR A 1 108 ? -5.992 -11.484 -16.142 1.00 92.19 108 TYR A CA 1
ATOM 842 C C . TYR A 1 108 ? -7.016 -10.429 -16.582 1.00 92.19 108 TYR A C 1
ATOM 844 O O . TYR A 1 108 ? -7.776 -9.933 -15.752 1.00 92.19 108 TYR A O 1
ATOM 852 N N . PHE A 1 109 ? -7.072 -10.067 -17.869 1.00 92.88 109 PHE A N 1
ATOM 853 C CA . PHE A 1 109 ? -7.961 -9.007 -18.363 1.00 92.88 109 PHE A CA 1
ATOM 854 C C . PHE A 1 109 ? -9.445 -9.170 -17.949 1.00 92.88 109 PHE A C 1
ATOM 856 O O . PHE A 1 109 ? -10.039 -8.188 -17.480 1.00 92.88 109 PHE A O 1
ATOM 863 N N . PRO A 1 110 ? -10.063 -10.371 -18.030 1.00 95.88 110 PRO A N 1
ATOM 864 C CA . PRO A 1 110 ? -11.436 -10.566 -17.557 1.00 95.88 110 PRO A CA 1
ATOM 865 C C . PRO A 1 110 ? -11.591 -10.307 -16.053 1.00 95.88 110 PRO A C 1
ATOM 867 O O . PRO A 1 110 ? -12.535 -9.644 -15.627 1.00 95.88 110 PRO A O 1
ATOM 870 N N . GLN A 1 111 ? -10.643 -10.780 -15.243 1.00 96.69 111 GLN A N 1
ATOM 871 C CA . GLN A 1 111 ? -10.650 -10.610 -13.792 1.00 96.69 111 GLN A CA 1
ATOM 872 C C . GLN A 1 111 ? -10.384 -9.155 -13.395 1.00 96.69 111 GLN A C 1
ATOM 874 O O . GLN A 1 111 ? -10.966 -8.676 -12.425 1.00 96.69 111 GLN A O 1
ATOM 879 N N . ILE A 1 112 ? -9.556 -8.430 -14.158 1.00 95.31 112 ILE A N 1
ATOM 880 C CA . ILE A 1 112 ? -9.333 -6.989 -13.973 1.00 95.31 112 ILE A CA 1
ATOM 881 C C . ILE A 1 112 ? -10.648 -6.249 -14.205 1.00 95.31 112 ILE A C 1
ATOM 883 O O . ILE A 1 112 ? -11.048 -5.431 -13.380 1.00 95.31 112 ILE A O 1
ATOM 887 N N . SER A 1 113 ? -11.353 -6.572 -15.290 1.00 96.06 113 SER A N 1
ATOM 888 C CA . SER A 1 113 ? -12.650 -5.964 -15.604 1.00 96.06 113 SER A CA 1
ATOM 889 C C . SER A 1 113 ? -13.681 -6.229 -14.503 1.00 96.06 113 SER A C 1
ATOM 891 O O . SER A 1 113 ? -14.387 -5.314 -14.078 1.00 96.06 113 SER A O 1
ATOM 893 N N . GLU A 1 114 ? -13.728 -7.459 -13.989 1.00 97.56 114 GLU A N 1
ATOM 894 C CA . GLU A 1 114 ? -14.617 -7.832 -12.887 1.00 97.56 114 GLU A CA 1
ATOM 895 C C . GLU A 1 114 ? -14.258 -7.119 -11.576 1.00 97.56 114 GLU A C 1
ATOM 897 O O . GLU A 1 114 ? -15.140 -6.589 -10.900 1.00 97.56 114 GLU A O 1
ATOM 902 N N . LEU A 1 115 ? -12.970 -7.036 -11.235 1.00 97.81 115 LEU A N 1
ATOM 903 C CA . LEU A 1 115 ? -12.504 -6.302 -10.062 1.00 97.81 115 LEU A CA 1
ATOM 904 C C . LEU A 1 115 ? -12.913 -4.826 -10.143 1.00 97.81 115 LEU A C 1
ATOM 906 O O . LEU A 1 115 ? -13.527 -4.304 -9.214 1.00 97.81 115 LEU A O 1
ATOM 910 N N . LEU A 1 116 ? -12.637 -4.161 -11.269 1.00 96.81 116 LEU A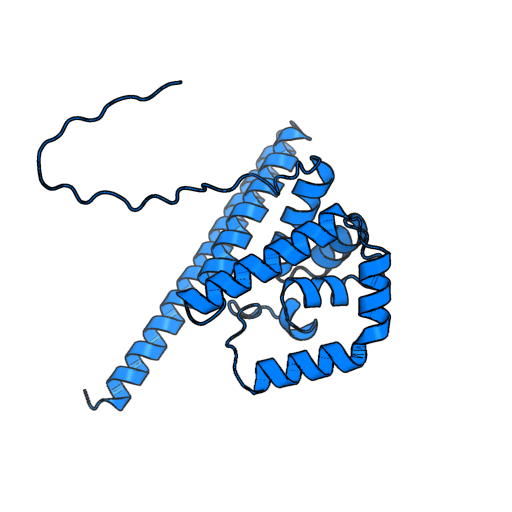 N 1
ATOM 911 C CA . LEU A 1 116 ? -12.985 -2.752 -11.471 1.00 96.81 116 LEU A CA 1
ATOM 912 C C . LEU A 1 116 ? -14.499 -2.507 -11.400 1.00 96.81 116 LEU A C 1
ATOM 914 O O . LEU A 1 116 ? -14.920 -1.448 -10.939 1.00 96.81 116 LEU A O 1
ATOM 918 N N . ARG A 1 117 ? -15.319 -3.483 -11.812 1.00 97.38 117 ARG A N 1
ATOM 919 C CA . ARG A 1 117 ? -16.783 -3.427 -11.698 1.00 97.38 117 ARG A CA 1
ATOM 920 C C . ARG A 1 117 ? -17.267 -3.517 -10.245 1.00 97.38 117 ARG A C 1
ATOM 922 O O . ARG A 1 117 ? -18.276 -2.898 -9.915 1.00 97.38 117 ARG A O 1
ATOM 929 N N . ARG A 1 118 ? -16.584 -4.290 -9.392 1.00 97.00 118 ARG A N 1
ATOM 930 C CA . ARG A 1 118 ? -16.935 -4.473 -7.968 1.00 97.00 118 ARG A CA 1
ATOM 931 C C . ARG A 1 118 ? -16.494 -3.306 -7.089 1.00 97.00 118 ARG A C 1
ATOM 933 O O . ARG A 1 118 ? -17.183 -2.974 -6.124 1.00 97.00 118 ARG A O 1
ATOM 940 N N . LEU A 1 119 ? -15.348 -2.704 -7.403 1.00 98.19 119 LEU A N 1
ATOM 941 C CA . LEU A 1 119 ? -14.744 -1.684 -6.555 1.00 98.19 119 LEU A CA 1
ATOM 942 C C . LEU A 1 119 ? -15.639 -0.435 -6.429 1.00 98.19 119 LEU A C 1
ATOM 944 O O . LEU A 1 119 ? -16.104 0.110 -7.436 1.00 98.19 119 LEU A O 1
ATOM 948 N N . PRO A 1 120 ? -15.835 0.096 -5.207 1.00 97.44 120 PRO A N 1
ATOM 949 C CA . PRO A 1 120 ? -16.509 1.370 -5.011 1.00 97.44 120 PRO A CA 1
ATOM 950 C C . PRO A 1 120 ? -15.810 2.498 -5.778 1.00 97.44 120 PRO A C 1
ATOM 952 O O . PRO A 1 120 ? -14.581 2.548 -5.862 1.00 97.44 120 PRO A O 1
ATOM 955 N N . ARG A 1 121 ? -16.583 3.478 -6.266 1.00 95.94 121 ARG A N 1
ATOM 956 C CA . ARG A 1 121 ? -16.056 4.620 -7.048 1.00 95.94 121 ARG A CA 1
ATOM 957 C C . ARG A 1 121 ? -14.908 5.358 -6.356 1.00 95.94 121 ARG A C 1
ATOM 959 O O . ARG A 1 121 ? -14.000 5.841 -7.023 1.00 95.94 121 ARG A O 1
ATOM 966 N N . VAL A 1 122 ? -14.946 5.444 -5.026 1.00 96.06 122 VAL A N 1
ATOM 967 C CA . VAL A 1 122 ? -13.889 6.084 -4.237 1.00 96.06 122 VAL A CA 1
ATOM 968 C C . VAL A 1 122 ? -12.569 5.308 -4.305 1.00 96.06 122 VAL A C 1
ATOM 970 O O . VAL A 1 122 ? -11.517 5.922 -4.430 1.00 96.06 122 VAL A O 1
ATOM 973 N N . ILE A 1 123 ? -12.615 3.975 -4.338 1.00 97.44 123 ILE A N 1
ATOM 974 C CA . ILE A 1 123 ? -11.422 3.133 -4.483 1.00 97.44 123 ILE A CA 1
ATOM 975 C C . ILE A 1 123 ? -10.865 3.228 -5.901 1.00 97.44 123 ILE A C 1
ATOM 977 O O . ILE A 1 123 ? -9.657 3.343 -6.072 1.00 97.44 123 ILE A O 1
ATOM 981 N N . LEU A 1 124 ? -11.733 3.285 -6.917 1.00 96.88 124 LEU A N 1
ATOM 982 C CA . LEU A 1 124 ? -11.313 3.547 -8.299 1.00 96.88 124 LEU A CA 1
ATOM 983 C C . LEU A 1 124 ? -10.602 4.902 -8.440 1.00 96.88 124 LEU A C 1
ATOM 985 O O . LEU A 1 124 ? -9.607 5.006 -9.155 1.00 96.88 124 LEU A O 1
ATOM 989 N N . LEU A 1 125 ? -11.082 5.938 -7.743 1.00 95.50 125 LEU A N 1
ATOM 990 C CA . LEU A 1 125 ? -10.399 7.232 -7.686 1.00 95.50 125 LEU A CA 1
ATOM 991 C C . LEU A 1 125 ? -9.025 7.100 -7.017 1.00 95.50 125 LEU A C 1
ATOM 993 O O . LEU A 1 125 ? -8.047 7.607 -7.552 1.00 95.50 125 LEU A O 1
ATOM 997 N N . MET A 1 126 ? -8.931 6.383 -5.895 1.00 95.81 126 MET A N 1
ATOM 998 C CA . MET A 1 126 ? -7.659 6.154 -5.198 1.00 95.81 126 MET A CA 1
ATOM 999 C C . MET A 1 126 ? -6.654 5.363 -6.048 1.00 95.81 126 MET A C 1
ATOM 1001 O O . MET A 1 126 ? -5.469 5.691 -6.022 1.00 95.81 126 MET A O 1
ATOM 1005 N N . LEU A 1 127 ? -7.117 4.389 -6.841 1.00 96.00 127 LEU A N 1
ATOM 1006 C CA . LEU A 1 127 ? -6.295 3.685 -7.831 1.00 96.00 127 LEU A CA 1
ATOM 1007 C C . LEU A 1 127 ? -5.725 4.652 -8.872 1.00 96.00 127 LEU A C 1
ATOM 1009 O O . LEU A 1 127 ? -4.514 4.692 -9.068 1.00 96.00 127 LEU A O 1
ATOM 1013 N N . LYS A 1 128 ? -6.570 5.506 -9.466 1.00 95.06 128 LYS A N 1
ATOM 1014 C CA . LYS A 1 128 ? -6.105 6.532 -10.414 1.00 95.06 128 LYS A CA 1
ATOM 1015 C C . LYS A 1 128 ? -5.112 7.503 -9.777 1.00 95.06 128 LYS A C 1
ATOM 1017 O O . LYS A 1 128 ? -4.111 7.846 -10.397 1.00 95.06 128 LYS A O 1
ATOM 1022 N N . THR A 1 129 ? -5.358 7.928 -8.539 1.00 94.00 129 THR A N 1
ATOM 1023 C CA . THR A 1 129 ? -4.430 8.796 -7.803 1.00 94.00 129 THR A CA 1
ATOM 1024 C C . THR A 1 129 ? -3.085 8.106 -7.575 1.00 94.00 129 THR A C 1
ATOM 1026 O O . THR A 1 129 ? -2.047 8.746 -7.729 1.00 94.00 129 THR A O 1
ATOM 1029 N N . ASN A 1 130 ? -3.081 6.807 -7.252 1.00 93.81 130 ASN A N 1
ATOM 1030 C CA . ASN A 1 130 ? -1.848 6.031 -7.132 1.00 93.81 130 ASN A CA 1
ATOM 1031 C C . ASN A 1 130 ? -1.090 5.983 -8.467 1.00 93.81 130 ASN A C 1
ATOM 1033 O O . ASN A 1 130 ? 0.102 6.282 -8.496 1.00 93.81 130 ASN A O 1
ATOM 1037 N N . ASP A 1 131 ? -1.785 5.717 -9.575 1.00 91.81 131 ASP A N 1
ATOM 1038 C CA . ASP A 1 131 ? -1.189 5.709 -10.913 1.00 91.81 131 ASP A CA 1
ATOM 1039 C C . ASP A 1 131 ? -0.556 7.056 -11.282 1.00 91.81 131 ASP A C 1
ATOM 1041 O O . ASP A 1 131 ? 0.586 7.100 -11.748 1.00 91.81 131 ASP A O 1
ATOM 1045 N N . CYS A 1 132 ? -1.255 8.165 -11.019 1.00 92.56 132 CYS A N 1
ATOM 1046 C CA . CYS A 1 132 ? -0.725 9.510 -11.232 1.00 92.56 132 CYS A CA 1
ATOM 1047 C C . CYS A 1 132 ? 0.508 9.787 -10.362 1.00 92.56 132 CYS A C 1
ATOM 1049 O O . CYS A 1 132 ? 1.504 10.307 -10.865 1.00 92.56 132 CYS A O 1
ATOM 1051 N N . LEU A 1 133 ? 0.475 9.412 -9.078 1.00 90.25 133 LEU A N 1
ATOM 1052 C CA . LEU A 1 133 ? 1.605 9.606 -8.168 1.00 90.25 133 LEU A CA 1
ATOM 1053 C C . LEU A 1 133 ? 2.843 8.847 -8.653 1.00 90.25 133 LEU A C 1
ATOM 1055 O O . LEU A 1 133 ? 3.942 9.398 -8.663 1.00 90.25 133 LEU A O 1
ATOM 1059 N N . ARG A 1 134 ? 2.669 7.605 -9.114 1.00 88.19 134 ARG A N 1
ATOM 1060 C CA . ARG A 1 134 ? 3.764 6.822 -9.694 1.00 88.19 134 ARG A CA 1
ATOM 1061 C C . ARG A 1 134 ? 4.285 7.434 -10.992 1.00 88.19 134 ARG A C 1
ATOM 1063 O O . ARG A 1 134 ? 5.494 7.445 -11.197 1.00 88.19 134 ARG A O 1
ATOM 1070 N N . ALA A 1 135 ? 3.412 7.946 -11.861 1.00 89.44 135 ALA A N 1
ATOM 1071 C CA . ALA A 1 135 ? 3.829 8.617 -13.093 1.00 89.44 135 ALA A CA 1
ATOM 1072 C C . ALA A 1 135 ? 4.698 9.851 -12.795 1.00 89.44 135 ALA A C 1
ATOM 1074 O O . ALA A 1 135 ? 5.756 10.016 -13.402 1.00 89.44 135 ALA A O 1
ATOM 1075 N N . VAL A 1 136 ? 4.303 10.659 -11.805 1.00 89.69 136 VAL A N 1
ATOM 1076 C CA . VAL A 1 136 ? 5.104 11.790 -11.311 1.00 89.69 136 VAL A CA 1
ATOM 1077 C C . VAL A 1 136 ? 6.435 11.306 -10.731 1.00 89.69 136 VAL A C 1
ATOM 1079 O O . VAL A 1 136 ? 7.484 11.850 -11.069 1.00 89.69 136 VAL A O 1
ATOM 1082 N N . ASN A 1 137 ? 6.419 10.251 -9.913 1.00 87.44 137 ASN A N 1
ATOM 1083 C CA . ASN A 1 137 ? 7.634 9.697 -9.319 1.00 87.44 137 ASN A CA 1
ATOM 1084 C C . ASN A 1 137 ? 8.618 9.1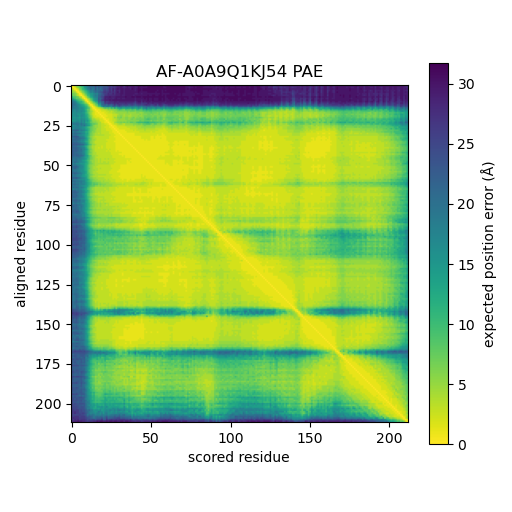89 -10.383 1.00 87.44 137 ASN A C 1
ATOM 1086 O O . ASN A 1 137 ? 9.812 9.452 -10.300 1.00 87.44 137 ASN A O 1
ATOM 1090 N N . ASN A 1 138 ? 8.120 8.520 -11.423 1.00 84.50 138 ASN A N 1
ATOM 1091 C CA . ASN A 1 138 ? 8.938 8.050 -12.539 1.00 84.50 138 ASN A CA 1
ATOM 1092 C C . ASN A 1 138 ? 9.530 9.210 -13.348 1.00 84.50 138 ASN A C 1
ATOM 1094 O O . ASN A 1 138 ? 10.697 9.146 -13.727 1.00 84.50 138 ASN A O 1
ATOM 1098 N N . ALA A 1 139 ? 8.754 10.271 -13.586 1.00 88.25 139 ALA A N 1
ATOM 1099 C CA . ALA A 1 139 ? 9.222 11.448 -14.313 1.00 88.25 139 ALA A CA 1
ATOM 1100 C C . ALA A 1 139 ? 10.310 12.226 -13.550 1.00 88.25 139 ALA A C 1
ATOM 1102 O O . ALA A 1 139 ? 11.210 12.780 -14.176 1.00 88.25 139 ALA A O 1
ATOM 1103 N N . LEU A 1 140 ? 10.241 12.260 -12.214 1.00 86.44 140 LEU A N 1
ATOM 1104 C CA . LEU A 1 140 ? 11.173 13.023 -11.374 1.00 86.44 140 LE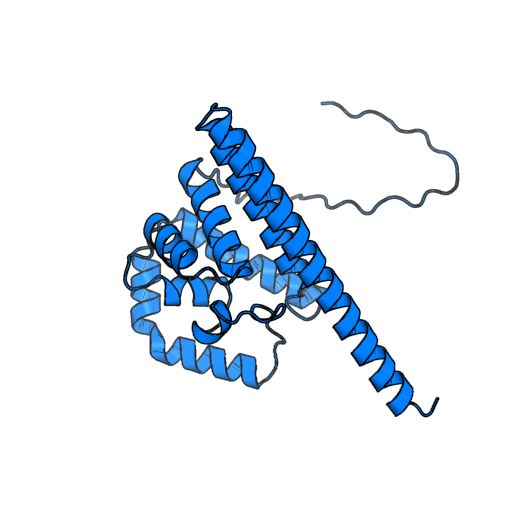U A CA 1
ATOM 1105 C C . LEU A 1 140 ? 12.380 12.208 -10.886 1.00 86.44 140 LEU A C 1
ATOM 1107 O O . LEU A 1 140 ? 13.476 12.754 -10.789 1.00 86.44 140 LEU A O 1
ATOM 1111 N N . LEU A 1 141 ? 12.188 10.927 -10.557 1.00 78.69 141 LEU A N 1
ATOM 1112 C CA . LEU A 1 141 ? 13.163 10.087 -9.842 1.00 78.69 141 LEU A CA 1
ATOM 1113 C C . LEU A 1 141 ? 13.523 8.781 -10.581 1.00 78.69 141 LEU A C 1
ATOM 1115 O O . LEU A 1 141 ? 14.209 7.936 -10.014 1.00 78.69 141 LEU A O 1
ATOM 1119 N N . GLN A 1 142 ? 13.086 8.606 -11.837 1.00 72.31 142 GLN A N 1
ATOM 1120 C CA . GLN A 1 142 ? 13.379 7.435 -12.688 1.00 72.31 142 GLN A CA 1
ATOM 1121 C C . GLN A 1 142 ? 12.904 6.074 -12.135 1.00 72.31 142 GLN A C 1
ATOM 1123 O O . GLN A 1 142 ? 13.456 5.032 -12.483 1.00 72.31 142 GLN A O 1
ATOM 1128 N N . GLY A 1 143 ? 11.865 6.044 -11.300 1.00 67.19 143 GLY A N 1
ATOM 1129 C CA . GLY A 1 143 ? 11.278 4.789 -10.820 1.00 67.19 143 GLY A CA 1
ATOM 1130 C C . GLY A 1 143 ? 10.613 4.923 -9.458 1.00 67.19 143 GLY A C 1
ATOM 1131 O O . GLY A 1 143 ? 10.719 5.957 -8.803 1.00 67.19 143 GLY A O 1
ATOM 1132 N N . SER A 1 144 ? 9.955 3.861 -8.990 1.00 71.00 144 SER A N 1
ATOM 1133 C CA . SER A 1 144 ? 9.626 3.731 -7.563 1.00 71.00 144 SER A CA 1
ATOM 1134 C C . SER A 1 144 ? 10.912 3.515 -6.769 1.00 71.00 144 SER A C 1
ATOM 1136 O O . SER A 1 144 ? 11.720 2.676 -7.168 1.00 71.00 144 SER A O 1
ATOM 1138 N N . SER A 1 145 ? 11.098 4.216 -5.650 1.00 79.81 145 SER A N 1
ATOM 1139 C CA . SER A 1 145 ? 12.230 3.968 -4.758 1.00 79.81 145 SER A CA 1
ATOM 1140 C C . SER A 1 145 ? 11.791 3.162 -3.541 1.00 79.81 145 SER A C 1
ATOM 1142 O O . SER A 1 145 ? 10.627 3.166 -3.132 1.00 79.81 145 SER A O 1
ATOM 1144 N N . MET A 1 146 ? 12.744 2.459 -2.941 1.00 82.81 146 MET A N 1
ATOM 1145 C CA . MET A 1 146 ? 12.506 1.761 -1.684 1.00 82.81 146 MET A CA 1
ATOM 1146 C C . MET A 1 146 ? 12.164 2.751 -0.556 1.00 82.81 146 MET A C 1
ATOM 1148 O O . MET A 1 146 ? 11.362 2.423 0.315 1.00 82.81 146 MET A O 1
ATOM 1152 N N . GLU A 1 147 ? 12.676 3.991 -0.601 1.00 86.25 147 GLU A N 1
ATOM 1153 C CA . GLU A 1 147 ? 12.301 5.025 0.373 1.00 86.25 147 GLU A CA 1
ATOM 1154 C C . GLU A 1 147 ? 10.812 5.384 0.295 1.00 86.25 147 GLU A C 1
ATOM 1156 O O . GLU A 1 147 ? 10.185 5.580 1.337 1.00 86.25 147 GLU A O 1
ATOM 1161 N N . THR A 1 148 ? 10.217 5.413 -0.905 1.00 88.81 148 THR A N 1
ATOM 1162 C CA . THR A 1 148 ? 8.775 5.655 -1.072 1.00 88.81 148 THR A CA 1
ATOM 1163 C C . THR A 1 148 ? 7.954 4.635 -0.284 1.00 88.81 148 THR A C 1
ATOM 1165 O O . THR A 1 148 ? 7.068 5.012 0.484 1.00 88.81 148 THR A O 1
ATOM 1168 N N . TYR A 1 149 ? 8.274 3.345 -0.415 1.00 90.69 149 TYR A N 1
ATOM 1169 C CA . TYR A 1 149 ? 7.550 2.283 0.285 1.00 90.69 149 TYR A CA 1
ATOM 1170 C C . TYR A 1 149 ? 7.812 2.274 1.795 1.00 90.69 149 TYR A C 1
ATOM 1172 O O . TYR A 1 149 ? 6.895 1.974 2.555 1.00 90.69 149 TYR A O 1
ATOM 1180 N N . LEU A 1 150 ? 8.998 2.692 2.252 1.00 91.06 150 LEU A N 1
ATOM 1181 C CA . LEU A 1 150 ? 9.264 2.893 3.683 1.00 91.06 150 LEU A CA 1
ATOM 1182 C C . LEU A 1 150 ? 8.395 4.003 4.281 1.00 91.06 150 LEU A C 1
ATOM 1184 O O . LEU A 1 150 ? 7.831 3.829 5.362 1.00 91.06 150 LEU A O 1
ATOM 1188 N N . ILE A 1 151 ? 8.248 5.128 3.574 1.00 92.19 151 ILE A N 1
ATOM 1189 C CA . ILE A 1 151 ? 7.376 6.230 4.001 1.00 92.19 151 ILE A CA 1
ATOM 1190 C C . ILE A 1 151 ? 5.917 5.764 4.030 1.00 92.19 151 ILE A C 1
ATOM 1192 O O . ILE A 1 151 ? 5.229 5.981 5.028 1.00 92.19 151 ILE A O 1
ATOM 1196 N N . ILE A 1 152 ? 5.456 5.076 2.979 1.00 94.56 152 ILE A N 1
ATOM 1197 C CA . ILE A 1 152 ? 4.097 4.517 2.914 1.00 94.56 152 ILE A CA 1
ATOM 1198 C C . ILE A 1 152 ? 3.858 3.541 4.070 1.00 94.56 152 ILE A C 1
ATOM 1200 O O . ILE A 1 152 ? 2.841 3.646 4.756 1.00 94.56 152 ILE A O 1
ATOM 1204 N N . GLY A 1 153 ? 4.791 2.622 4.326 1.00 94.62 153 GLY A N 1
ATOM 1205 C CA . GLY A 1 153 ? 4.707 1.650 5.417 1.00 94.62 153 GLY A CA 1
ATOM 1206 C C . GLY A 1 153 ? 4.644 2.307 6.793 1.00 94.62 153 GLY A C 1
ATOM 1207 O O . GLY A 1 153 ? 3.842 1.894 7.632 1.00 94.62 153 GLY A O 1
ATOM 1208 N N . LYS A 1 154 ? 5.431 3.369 7.014 1.00 94.88 154 LYS A N 1
ATOM 1209 C CA . LYS A 1 154 ? 5.403 4.158 8.250 1.00 94.88 154 LYS A CA 1
ATOM 1210 C C . LYS A 1 154 ? 4.051 4.848 8.447 1.00 94.88 154 LYS A C 1
ATOM 1212 O O . LYS A 1 154 ? 3.364 4.554 9.421 1.00 94.88 154 LYS A O 1
ATOM 1217 N N . VAL A 1 155 ? 3.642 5.696 7.500 1.00 96.38 155 VAL A N 1
ATOM 1218 C CA . VAL A 1 155 ? 2.420 6.515 7.617 1.00 96.38 155 VAL A CA 1
ATOM 1219 C C . VAL A 1 155 ? 1.168 5.641 7.718 1.00 96.38 155 VAL A C 1
ATOM 1221 O O . VAL A 1 155 ? 0.271 5.909 8.515 1.00 96.38 155 VAL A O 1
ATOM 1224 N N . SER A 1 156 ? 1.105 4.555 6.943 1.00 97.50 156 SER A N 1
ATOM 1225 C CA . SER A 1 156 ? -0.011 3.611 7.022 1.00 97.50 156 SER A CA 1
ATOM 1226 C C . SER A 1 156 ? -0.072 2.874 8.360 1.00 97.50 156 SER A C 1
ATOM 1228 O O . SER A 1 156 ? -1.156 2.686 8.914 1.00 97.50 156 SER A O 1
ATOM 1230 N N . SER A 1 157 ? 1.076 2.489 8.917 1.00 96.38 157 SER A N 1
ATOM 1231 C CA . SER A 1 157 ? 1.128 1.825 10.219 1.00 96.38 157 SER A CA 1
ATOM 1232 C C . SER A 1 157 ? 0.748 2.752 11.365 1.00 96.38 157 SER A C 1
ATOM 1234 O O . SER A 1 157 ? -0.008 2.326 12.238 1.00 96.38 157 SER A O 1
ATOM 1236 N N . GLU A 1 158 ? 1.212 4.002 11.334 1.00 95.00 158 GLU A N 1
ATOM 1237 C CA . GLU A 1 158 ? 0.830 5.050 12.287 1.00 95.00 158 GLU A CA 1
ATOM 1238 C C . GLU A 1 158 ? -0.686 5.284 12.261 1.00 95.00 158 GLU A C 1
ATOM 1240 O O . GLU A 1 158 ? -1.327 5.246 13.310 1.00 95.00 158 GLU A O 1
ATOM 1245 N N . ALA A 1 159 ? -1.291 5.393 11.072 1.00 96.56 159 ALA A N 1
ATOM 1246 C CA . ALA A 1 159 ? -2.740 5.557 10.936 1.00 96.56 159 ALA A CA 1
ATOM 1247 C C . ALA A 1 159 ? -3.538 4.375 11.526 1.00 96.56 159 ALA A C 1
ATOM 1249 O O . ALA A 1 159 ? -4.577 4.570 12.159 1.00 96.56 159 ALA A O 1
ATOM 1250 N N . VAL A 1 160 ? -3.059 3.137 11.347 1.00 96.31 160 VAL A N 1
ATOM 1251 C CA . VAL A 1 160 ? -3.694 1.939 11.930 1.00 96.31 160 VAL A CA 1
ATOM 1252 C C . VAL A 1 160 ? -3.547 1.911 13.453 1.00 96.31 160 VAL A C 1
ATOM 1254 O O . VAL A 1 160 ? -4.494 1.545 14.152 1.00 96.31 160 VAL A O 1
ATOM 1257 N N . ILE A 1 161 ? -2.380 2.295 13.975 1.00 93.88 161 ILE A N 1
ATOM 1258 C CA . ILE A 1 161 ? -2.119 2.395 15.417 1.00 93.88 161 ILE A CA 1
ATOM 1259 C C . ILE A 1 161 ? -3.028 3.455 16.054 1.00 93.88 161 ILE A C 1
ATOM 1261 O O . ILE A 1 161 ? -3.708 3.168 17.042 1.00 93.88 161 ILE A O 1
ATOM 1265 N N . GLU A 1 162 ? -3.111 4.642 15.454 1.00 92.62 162 GLU A N 1
ATOM 1266 C CA . GLU A 1 162 ? -3.968 5.731 15.924 1.00 92.62 162 GLU A CA 1
ATOM 1267 C C . GLU A 1 162 ? -5.442 5.298 15.969 1.00 92.62 162 GLU A C 1
ATOM 1269 O O . GLU A 1 162 ? -6.130 5.494 16.974 1.00 92.62 162 GLU A O 1
ATOM 1274 N N . ALA A 1 163 ? -5.918 4.614 14.924 1.00 93.75 163 ALA A N 1
ATOM 1275 C CA . ALA A 1 163 ? -7.277 4.086 14.876 1.00 93.75 163 ALA A CA 1
ATOM 1276 C C . ALA A 1 163 ? -7.568 3.061 15.987 1.00 93.75 163 ALA A C 1
ATOM 1278 O O . ALA A 1 163 ? -8.654 3.085 16.574 1.00 93.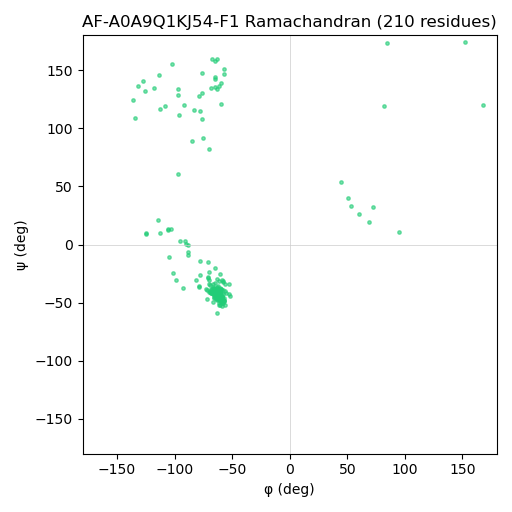75 163 ALA A O 1
ATOM 1279 N N . LYS A 1 164 ? -6.609 2.178 16.312 1.00 90.75 164 LYS A N 1
ATOM 1280 C CA . LYS A 1 164 ? -6.744 1.213 17.420 1.00 90.75 164 LYS A CA 1
ATOM 1281 C C . LYS A 1 164 ? -6.885 1.920 18.769 1.00 90.75 164 LYS A C 1
ATOM 1283 O O . LYS A 1 164 ? -7.754 1.545 19.558 1.00 90.75 164 LYS A O 1
ATOM 1288 N N . LEU A 1 165 ? -6.074 2.951 19.013 1.00 89.31 165 LEU A N 1
ATOM 1289 C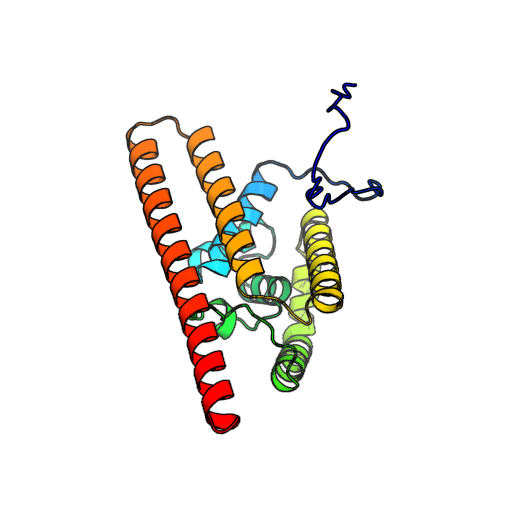 CA . LEU A 1 165 ? -6.115 3.743 20.247 1.00 89.31 165 LEU A CA 1
ATOM 1290 C C . LEU A 1 165 ? -7.429 4.522 20.395 1.00 89.31 165 LEU A C 1
ATOM 1292 O O . LEU A 1 165 ? -7.976 4.607 21.495 1.00 89.31 165 LEU A O 1
ATOM 1296 N N . GLN A 1 166 ? -7.966 5.054 19.294 1.00 88.12 166 GLN A N 1
ATOM 1297 C CA . GLN A 1 166 ? -9.244 5.770 19.301 1.00 88.12 166 GLN A CA 1
ATOM 1298 C C . GLN A 1 166 ? -10.431 4.846 19.614 1.00 88.12 166 GLN A C 1
ATOM 1300 O O . GLN A 1 166 ? -11.336 5.245 20.348 1.00 88.12 166 GLN A O 1
ATOM 1305 N N . GLN A 1 167 ? -10.429 3.610 19.102 1.00 86.06 167 GLN A N 1
ATOM 1306 C CA . GLN A 1 167 ? -11.538 2.666 19.291 1.00 86.06 167 GLN A CA 1
ATOM 1307 C C . GLN A 1 167 ? -11.521 1.931 20.637 1.00 86.06 167 GLN A C 1
ATOM 1309 O O . GLN A 1 167 ? -12.584 1.556 21.134 1.00 86.06 167 GLN A O 1
ATOM 1314 N N . ARG A 1 168 ? -10.346 1.674 21.230 1.00 77.56 168 ARG A N 1
ATOM 1315 C CA . ARG A 1 168 ? -10.224 0.872 22.459 1.00 77.56 168 ARG A CA 1
ATOM 1316 C C . ARG A 1 168 ? -9.299 1.526 23.483 1.00 77.56 168 ARG A C 1
ATOM 1318 O O . ARG A 1 168 ? -8.081 1.494 23.353 1.00 77.56 168 ARG A O 1
ATOM 1325 N N . LYS A 1 169 ? -9.890 2.029 24.570 1.00 74.06 169 LYS A N 1
ATOM 1326 C CA . LYS A 1 169 ? -9.180 2.661 25.696 1.00 74.06 169 LYS A CA 1
ATOM 1327 C C . LYS A 1 169 ? -8.947 1.677 26.847 1.00 74.06 169 LYS A C 1
ATOM 1329 O O . LYS A 1 169 ? -9.458 1.867 27.944 1.00 74.06 169 LYS A O 1
ATOM 1334 N N . SER A 1 170 ? -8.219 0.593 26.583 1.00 84.75 170 SER A N 1
ATOM 1335 C CA . SER A 1 170 ? -7.807 -0.370 27.616 1.00 84.75 170 SER A CA 1
ATOM 1336 C C . SER A 1 170 ? -6.291 -0.351 27.801 1.00 84.75 170 SER A C 1
ATOM 1338 O O . SER A 1 170 ? -5.554 -0.200 26.828 1.00 84.75 170 SER A O 1
ATOM 1340 N N . ILE A 1 171 ? -5.822 -0.556 29.036 1.00 84.25 171 ILE A N 1
ATOM 1341 C CA . ILE A 1 171 ? -4.389 -0.637 29.373 1.00 84.25 171 ILE A CA 1
ATOM 1342 C C . ILE A 1 171 ? -3.717 -1.779 28.597 1.00 84.25 171 ILE A C 1
ATOM 1344 O O . ILE A 1 171 ? -2.614 -1.618 28.084 1.00 84.25 171 ILE A O 1
ATOM 1348 N N . LEU A 1 172 ? -4.404 -2.915 28.430 1.00 84.88 172 LEU A N 1
ATOM 1349 C CA . LEU A 1 172 ? -3.891 -4.034 27.632 1.00 84.88 172 LEU A CA 1
ATOM 1350 C C . LEU A 1 172 ? -3.743 -3.656 26.157 1.00 84.88 172 LEU A C 1
ATOM 1352 O O . LEU A 1 172 ? -2.754 -4.010 25.518 1.00 84.88 172 LEU A O 1
ATOM 1356 N N . THR A 1 173 ? -4.707 -2.901 25.623 1.00 83.75 173 THR A N 1
ATOM 1357 C CA . THR A 1 173 ? -4.615 -2.366 24.262 1.00 83.75 173 THR A CA 1
ATOM 1358 C C . THR A 1 173 ? -3.427 -1.422 24.145 1.00 83.75 173 THR A C 1
ATOM 1360 O O . THR A 1 173 ? -2.666 -1.538 23.192 1.00 83.75 173 THR A O 1
ATOM 1363 N N . TRP A 1 174 ? -3.211 -0.559 25.136 1.00 87.19 174 TRP A N 1
ATOM 1364 C CA . TRP A 1 174 ? -2.076 0.357 25.159 1.00 87.19 174 TRP A CA 1
ATOM 1365 C C . TRP A 1 174 ? -0.728 -0.380 25.130 1.00 87.19 174 TRP A C 1
ATOM 1367 O O . TRP A 1 174 ? 0.105 -0.076 24.282 1.00 87.19 174 TRP A O 1
ATOM 1377 N N . ILE A 1 175 ? -0.551 -1.420 25.956 1.00 87.62 175 ILE A N 1
ATOM 1378 C CA . ILE A 1 175 ? 0.664 -2.257 25.944 1.00 87.62 175 ILE A CA 1
ATOM 1379 C C . ILE A 1 175 ? 0.837 -2.954 24.588 1.00 87.62 175 ILE A C 1
ATOM 1381 O O . ILE A 1 175 ? 1.931 -2.952 24.028 1.00 87.62 175 ILE A O 1
ATOM 1385 N N . SER A 1 176 ? -0.235 -3.534 24.034 1.00 88.19 176 SER A N 1
ATOM 1386 C CA . SER A 1 176 ? -0.164 -4.211 22.732 1.00 88.19 176 SER A CA 1
ATOM 1387 C C . SER A 1 176 ? 0.210 -3.255 21.597 1.00 88.19 176 SER A C 1
ATOM 1389 O O . SER A 1 176 ? 1.030 -3.599 20.751 1.00 88.19 176 SER A O 1
ATOM 1391 N N . VAL A 1 177 ? -0.335 -2.036 21.614 1.00 88.69 177 VAL A N 1
ATOM 1392 C CA . VAL A 1 177 ? -0.038 -0.994 20.630 1.00 88.69 177 VAL A CA 1
ATOM 1393 C C . VAL A 1 177 ? 1.407 -0.528 20.763 1.00 88.69 177 VAL A C 1
ATOM 1395 O O . VAL A 1 177 ? 2.092 -0.406 19.754 1.00 88.69 177 VAL A O 1
ATOM 1398 N N . TRP A 1 178 ? 1.894 -0.341 21.989 1.00 88.81 178 TRP A N 1
ATOM 1399 C CA . TRP A 1 178 ? 3.285 0.024 22.243 1.00 88.81 178 TRP A CA 1
ATOM 1400 C C . TRP A 1 178 ? 4.267 -1.042 21.731 1.00 88.81 178 TRP A C 1
ATOM 1402 O O . TRP A 1 178 ? 5.257 -0.717 21.078 1.00 88.81 178 TRP A O 1
ATOM 1412 N N . LEU A 1 179 ? 3.967 -2.328 21.947 1.00 90.00 179 LEU A N 1
ATOM 1413 C CA . LEU A 1 179 ? 4.758 -3.428 21.382 1.00 90.00 179 LEU A CA 1
ATOM 1414 C C . LEU A 1 179 ? 4.713 -3.446 19.847 1.00 90.00 179 LEU A C 1
ATOM 1416 O O . LEU A 1 179 ? 5.747 -3.645 19.209 1.00 90.00 179 LEU A O 1
ATOM 1420 N N . GLU A 1 180 ? 3.539 -3.224 19.246 1.00 88.25 180 GLU A N 1
ATOM 1421 C CA . GLU A 1 180 ? 3.402 -3.100 17.790 1.00 88.25 180 GLU A CA 1
ATOM 1422 C C . GLU A 1 180 ? 4.225 -1.928 17.235 1.00 88.25 180 GLU A C 1
ATOM 1424 O O . GLU A 1 180 ? 4.850 -2.070 16.185 1.00 88.25 180 GLU A O 1
ATOM 1429 N N . GLU A 1 181 ? 4.256 -0.794 17.934 1.00 88.69 181 GLU A N 1
ATOM 1430 C CA . GLU A 1 181 ? 5.015 0.397 17.553 1.00 88.69 181 GLU A CA 1
ATOM 1431 C C . GLU A 1 181 ? 6.531 0.169 17.649 1.00 88.69 181 GLU A C 1
ATOM 1433 O O . GLU A 1 181 ? 7.274 0.521 16.730 1.00 88.69 181 GLU A O 1
ATOM 1438 N N . ILE A 1 182 ? 7.005 -0.500 18.704 1.00 90.50 182 ILE A N 1
ATOM 1439 C CA . ILE A 1 182 ? 8.414 -0.906 18.818 1.00 90.50 182 ILE A CA 1
ATOM 1440 C C . ILE A 1 182 ? 8.796 -1.856 17.688 1.00 90.50 182 ILE A C 1
ATOM 1442 O O . ILE A 1 182 ? 9.821 -1.655 17.033 1.00 90.50 182 ILE A O 1
ATOM 1446 N N . LEU A 1 183 ? 7.976 -2.878 17.437 1.00 90.88 183 LEU A N 1
ATOM 1447 C CA . LEU A 1 183 ? 8.236 -3.846 16.378 1.00 90.88 183 LEU A CA 1
ATOM 1448 C C . LEU A 1 183 ? 8.252 -3.174 14.999 1.00 90.88 183 LEU A C 1
ATOM 1450 O O . LEU A 1 183 ? 9.108 -3.491 14.173 1.00 90.88 183 LEU A O 1
ATOM 1454 N N . LEU A 1 184 ? 7.334 -2.237 14.755 1.00 89.31 184 LEU A N 1
ATOM 1455 C CA . LEU A 1 184 ? 7.293 -1.435 13.536 1.00 89.31 184 LEU A CA 1
ATOM 1456 C C . LEU A 1 184 ? 8.589 -0.641 13.358 1.00 89.31 184 LEU A C 1
ATOM 1458 O O . LEU A 1 184 ? 9.224 -0.742 12.310 1.00 89.31 184 LEU A O 1
ATOM 1462 N N . ASN A 1 185 ? 8.997 0.113 14.379 1.00 89.88 185 ASN A N 1
ATOM 1463 C CA . ASN A 1 185 ? 10.211 0.922 14.331 1.00 89.88 185 ASN A CA 1
ATOM 1464 C C . ASN A 1 185 ? 11.461 0.056 14.124 1.00 89.88 185 ASN A C 1
ATOM 1466 O O . ASN A 1 185 ? 12.310 0.400 13.305 1.00 89.88 185 ASN A O 1
ATOM 1470 N N . ALA A 1 186 ? 11.544 -1.102 14.785 1.00 90.38 186 ALA A N 1
ATOM 1471 C CA . ALA A 1 186 ? 12.631 -2.056 14.588 1.00 90.38 186 ALA A CA 1
ATOM 1472 C C . ALA A 1 186 ? 12.673 -2.601 13.149 1.00 90.38 186 ALA A C 1
ATOM 1474 O O . ALA A 1 186 ? 13.745 -2.673 12.549 1.00 90.38 186 ALA A O 1
ATOM 1475 N N . ARG A 1 187 ? 11.516 -2.940 12.561 1.00 88.25 187 ARG A N 1
ATOM 1476 C CA . ARG A 1 187 ? 11.424 -3.396 11.162 1.00 88.25 187 ARG A CA 1
ATOM 1477 C C . ARG A 1 187 ? 11.806 -2.301 10.172 1.00 88.25 187 ARG A C 1
ATOM 1479 O O . ARG A 1 187 ? 12.587 -2.565 9.262 1.00 88.25 187 ARG A O 1
ATOM 1486 N N . LEU A 1 188 ? 11.297 -1.082 10.353 1.00 87.75 188 LEU A N 1
ATOM 1487 C CA . LEU A 1 188 ? 11.640 0.060 9.501 1.00 87.75 188 LEU A CA 1
ATOM 1488 C C . LEU A 1 188 ? 13.136 0.378 9.580 1.00 87.75 188 LEU A C 1
ATOM 1490 O O . LEU A 1 188 ? 13.762 0.603 8.546 1.00 87.75 188 LEU A O 1
ATOM 1494 N N . LEU A 1 189 ? 13.724 0.327 10.780 1.00 88.94 189 LEU A N 1
ATOM 1495 C CA . LEU A 1 189 ? 15.163 0.487 10.970 1.00 88.94 189 LEU A CA 1
ATOM 1496 C C . LEU A 1 189 ? 15.943 -0.620 10.254 1.00 88.94 189 LEU A C 1
ATOM 1498 O O . LEU A 1 189 ? 16.905 -0.322 9.554 1.00 88.94 189 LEU A O 1
ATOM 1502 N N . ALA A 1 190 ? 15.522 -1.881 10.370 1.00 88.38 190 ALA A N 1
ATOM 1503 C CA . ALA A 1 190 ? 16.170 -2.993 9.679 1.00 88.38 190 ALA A CA 1
ATOM 1504 C C . ALA A 1 190 ? 16.129 -2.823 8.150 1.00 88.38 190 ALA A C 1
ATOM 1506 O O . ALA A 1 190 ? 17.147 -3.006 7.484 1.00 88.38 190 ALA A O 1
ATOM 1507 N N . MET A 1 191 ? 14.985 -2.411 7.591 1.00 85.81 191 MET A N 1
ATOM 1508 C CA . MET A 1 191 ? 14.861 -2.129 6.158 1.00 85.81 191 MET A CA 1
ATOM 1509 C C . MET A 1 191 ? 15.713 -0.926 5.727 1.00 85.81 191 MET A C 1
ATOM 1511 O O . MET A 1 191 ? 16.327 -0.965 4.662 1.00 85.81 191 MET A O 1
ATOM 1515 N N . GLN A 1 192 ? 15.800 0.124 6.552 1.00 86.31 192 GLN A N 1
ATOM 1516 C CA . GLN A 1 192 ? 16.716 1.240 6.311 1.00 86.31 192 GLN A CA 1
ATOM 1517 C C . GLN A 1 192 ? 18.165 0.752 6.317 1.00 86.31 192 GLN A C 1
ATOM 1519 O O . GLN A 1 192 ? 18.872 0.956 5.341 1.00 86.31 192 GLN A O 1
ATOM 1524 N N . VAL A 1 193 ? 18.613 0.034 7.344 1.00 87.75 193 VAL A N 1
ATOM 1525 C CA . VAL A 1 193 ? 19.979 -0.509 7.396 1.00 87.75 193 VAL A CA 1
ATOM 1526 C C . VAL A 1 193 ? 20.277 -1.388 6.174 1.00 87.75 193 VAL A C 1
ATOM 1528 O O . VAL A 1 193 ? 21.351 -1.264 5.585 1.00 87.75 193 VAL A O 1
ATOM 1531 N N . ALA A 1 194 ? 19.319 -2.205 5.727 1.00 85.25 194 ALA A N 1
ATOM 1532 C CA . ALA A 1 194 ? 19.448 -2.991 4.501 1.00 85.25 194 ALA A CA 1
ATOM 1533 C C . ALA A 1 194 ? 19.605 -2.113 3.242 1.00 85.25 194 ALA A C 1
ATOM 1535 O O . ALA A 1 194 ? 20.459 -2.407 2.404 1.00 85.25 194 ALA A O 1
ATOM 1536 N N . LEU A 1 195 ? 18.851 -1.010 3.123 1.00 82.25 195 LEU A N 1
ATOM 1537 C CA . LEU A 1 195 ? 19.018 -0.022 2.043 1.00 82.25 195 LEU A CA 1
ATOM 1538 C C . LEU A 1 195 ? 20.452 0.510 2.006 1.00 82.25 195 LEU A C 1
ATOM 1540 O O . LEU A 1 195 ? 21.102 0.495 0.961 1.00 82.25 195 LEU A O 1
ATOM 1544 N N . TRP A 1 196 ? 20.931 0.980 3.158 1.00 84.69 196 TRP A N 1
ATOM 1545 C CA . TRP A 1 196 ? 22.251 1.584 3.300 1.00 84.69 196 TRP A CA 1
ATOM 1546 C C . TRP A 1 196 ? 23.346 0.570 2.965 1.00 84.69 196 TRP A C 1
ATOM 1548 O O . TRP A 1 196 ? 24.294 0.897 2.251 1.00 84.69 196 TRP A O 1
ATOM 1558 N N . ALA A 1 197 ? 23.187 -0.682 3.399 1.00 85.75 197 ALA A N 1
ATOM 1559 C CA . ALA A 1 197 ? 24.094 -1.768 3.051 1.00 85.75 197 ALA A CA 1
ATOM 1560 C C . ALA A 1 197 ? 24.133 -2.026 1.533 1.00 85.75 197 ALA A C 1
ATOM 1562 O O . ALA A 1 197 ? 25.218 -2.131 0.962 1.00 85.75 197 ALA A O 1
ATOM 1563 N N . LEU A 1 198 ? 22.979 -2.065 0.856 1.00 81.38 198 LEU A N 1
ATOM 1564 C CA . LEU A 1 198 ? 22.901 -2.245 -0.601 1.00 81.38 198 LEU A CA 1
ATOM 1565 C C . LEU A 1 198 ? 23.518 -1.068 -1.371 1.00 81.38 198 LEU A C 1
ATOM 1567 O O . LEU A 1 198 ? 24.217 -1.272 -2.366 1.00 81.38 198 LEU A O 1
ATOM 1571 N N . GLN A 1 199 ? 23.289 0.167 -0.918 1.00 82.00 199 GLN A N 1
ATOM 1572 C CA . GLN A 1 199 ? 23.906 1.362 -1.499 1.00 82.00 199 GLN A CA 1
ATOM 1573 C C . GLN A 1 199 ? 25.430 1.333 -1.330 1.00 82.00 199 GLN A C 1
ATOM 1575 O O . GLN A 1 199 ? 26.160 1.570 -2.294 1.00 82.00 199 GLN A O 1
ATOM 1580 N N . LEU A 1 200 ? 25.918 0.957 -0.145 1.00 86.00 200 LEU A N 1
ATOM 1581 C CA . LEU A 1 200 ? 27.346 0.818 0.127 1.00 86.00 200 LEU A CA 1
ATOM 1582 C C . LEU A 1 200 ? 27.986 -0.266 -0.750 1.00 86.00 200 LEU A C 1
ATOM 1584 O O . LEU A 1 200 ? 29.043 -0.036 -1.335 1.00 86.00 200 LEU A O 1
ATOM 1588 N N . GLN A 1 201 ? 27.334 -1.421 -0.902 1.00 85.00 201 GLN A N 1
ATOM 1589 C CA . GLN A 1 201 ? 27.805 -2.493 -1.782 1.00 85.00 201 GLN A CA 1
ATOM 1590 C C . GLN A 1 201 ? 27.929 -2.030 -3.238 1.00 85.00 201 GLN A C 1
ATOM 1592 O O . GLN A 1 201 ? 28.957 -2.283 -3.868 1.00 85.00 201 GLN A O 1
ATOM 1597 N N . LYS A 1 202 ? 26.933 -1.305 -3.764 1.00 82.50 202 LYS A N 1
ATOM 1598 C CA . LYS A 1 202 ? 26.991 -0.735 -5.121 1.00 82.50 202 LYS A CA 1
ATOM 1599 C C . LYS A 1 202 ? 28.129 0.273 -5.276 1.00 82.50 202 LYS A C 1
ATOM 1601 O O . LYS A 1 202 ? 28.836 0.233 -6.278 1.00 82.50 202 LYS A O 1
ATOM 1606 N N . LEU A 1 203 ? 28.346 1.138 -4.284 1.00 84.62 203 LEU A N 1
ATOM 1607 C CA . LEU A 1 203 ? 29.454 2.099 -4.291 1.00 84.62 203 LEU A CA 1
ATOM 1608 C C . LEU A 1 203 ? 30.822 1.403 -4.278 1.00 84.62 203 LEU A C 1
ATOM 1610 O O . LEU A 1 203 ? 31.729 1.815 -4.999 1.00 84.62 203 LEU A O 1
ATOM 1614 N N . LEU A 1 204 ? 30.969 0.330 -3.496 1.00 86.00 204 LEU A N 1
ATOM 1615 C CA . LEU A 1 204 ? 32.187 -0.483 -3.462 1.00 86.00 204 LEU A CA 1
ATOM 1616 C C . LEU A 1 204 ? 32.440 -1.200 -4.795 1.00 86.00 204 LEU A C 1
ATOM 1618 O O . LEU A 1 204 ? 33.577 -1.237 -5.260 1.00 86.00 204 LEU A O 1
ATOM 1622 N N . GLN A 1 205 ? 31.397 -1.745 -5.427 1.00 83.69 205 GLN A N 1
ATOM 1623 C CA . GLN A 1 205 ? 31.495 -2.359 -6.757 1.00 83.69 205 GLN A CA 1
ATOM 1624 C C . GLN A 1 205 ? 31.870 -1.333 -7.831 1.00 83.69 205 GLN A C 1
ATOM 1626 O O . GLN A 1 205 ? 32.749 -1.598 -8.647 1.00 83.69 205 GLN A O 1
ATOM 1631 N N . TYR A 1 206 ? 31.257 -0.148 -7.795 1.00 82.06 206 TYR A N 1
ATOM 1632 C CA . TYR A 1 206 ? 31.568 0.954 -8.702 1.00 82.06 206 TYR A CA 1
ATOM 1633 C C . TYR A 1 206 ? 33.020 1.428 -8.551 1.00 82.06 206 TYR A C 1
ATOM 1635 O O . TYR A 1 206 ? 33.719 1.586 -9.548 1.00 82.06 206 TYR A O 1
ATOM 1643 N N . ARG A 1 207 ? 33.515 1.568 -7.311 1.00 81.50 207 ARG A N 1
ATOM 1644 C CA . ARG A 1 207 ? 34.926 1.895 -7.037 1.00 81.50 207 ARG A CA 1
ATOM 1645 C C . ARG A 1 207 ? 35.890 0.847 -7.594 1.00 81.50 207 ARG A C 1
ATOM 1647 O O . ARG A 1 207 ? 36.816 1.213 -8.309 1.00 81.50 207 ARG A O 1
ATOM 1654 N N . LYS A 1 208 ? 35.616 -0.444 -7.366 1.00 82.25 208 LYS A N 1
ATOM 1655 C CA . LYS A 1 208 ? 36.417 -1.542 -7.936 1.00 82.25 208 LYS A CA 1
ATOM 1656 C C . LYS A 1 208 ? 36.421 -1.537 -9.469 1.00 82.25 208 LYS A C 1
ATOM 1658 O O . LYS A 1 208 ? 37.453 -1.821 -10.065 1.00 82.25 208 LYS A O 1
ATOM 1663 N N . ALA A 1 209 ? 35.297 -1.205 -10.106 1.00 77.38 209 ALA A N 1
ATOM 1664 C CA . ALA A 1 209 ? 35.197 -1.110 -11.565 1.00 77.38 209 ALA A CA 1
ATOM 1665 C C . ALA A 1 209 ? 35.971 0.087 -12.157 1.00 77.38 209 ALA A C 1
ATOM 1667 O O . ALA A 1 209 ? 36.356 0.044 -13.321 1.00 77.38 209 ALA A O 1
ATOM 1668 N N . LEU A 1 210 ? 36.222 1.131 -11.360 1.00 78.31 210 LEU A N 1
ATOM 1669 C CA . LEU A 1 210 ? 36.979 2.330 -11.741 1.00 78.31 210 LEU A CA 1
ATOM 1670 C C . L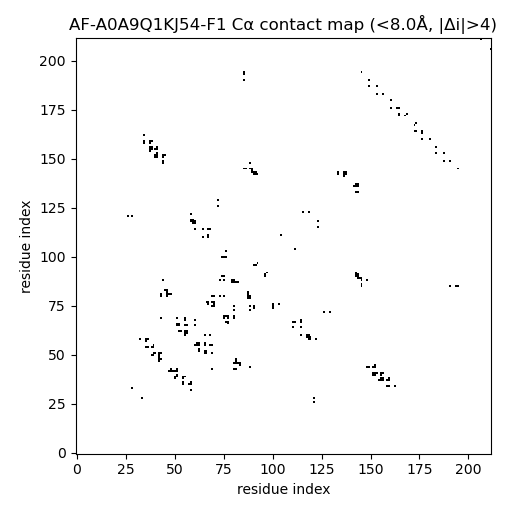EU A 1 210 ? 38.490 2.238 -11.470 1.00 78.31 210 LEU A C 1
ATOM 1672 O O . LEU A 1 210 ? 39.210 3.186 -11.771 1.00 78.31 210 LEU A O 1
ATOM 1676 N N . GLY A 1 211 ? 38.987 1.119 -10.932 1.00 65.75 211 GLY A N 1
ATOM 1677 C CA . GLY A 1 211 ? 40.424 0.908 -10.730 1.00 65.75 211 GLY A CA 1
ATOM 1678 C C . GLY A 1 211 ? 41.049 1.743 -9.604 1.00 65.75 211 GLY A C 1
ATOM 1679 O O . GLY A 1 211 ? 42.215 2.115 -9.712 1.00 65.75 211 GLY A O 1
ATOM 1680 N N . CYS A 1 212 ? 40.296 2.037 -8.537 1.00 54.00 212 CYS A N 1
ATOM 1681 C CA . CYS A 1 212 ? 40.831 2.490 -7.245 1.00 54.00 212 CYS A CA 1
ATOM 1682 C C . CYS A 1 212 ? 40.550 1.458 -6.150 1.00 54.00 212 CYS A C 1
ATOM 1684 O O . CYS A 1 212 ? 39.400 0.957 -6.088 1.00 54.00 212 CYS A O 1
#

Radius of gyration: 20.39 Å; Cα contacts (8 Å, |Δi|>4): 162; chains: 1; bounding box: 58×53×50 Å

Mean predicted aligned error: 7.66 Å

InterPro domains:
  IPR004147 ABC1 atypical kinase-like domain [PF03109] (15-55)
  IPR051130 Mitochondrial structure and function regulator [PTHR43173] (15-185)

Solvent-accessible surface area (backbone atoms only — not comparable to full-atom values): 12118 Å² total; per-residue (Å²): 139,82,90,78,89,80,84,92,79,80,88,78,80,72,74,89,77,91,82,84,86,81,70,91,80,75,74,90,68,54,71,65,60,50,43,38,53,23,41,22,47,26,14,52,65,67,32,33,64,66,45,30,38,55,26,28,30,77,57,37,41,34,91,85,35,20,58,57,53,52,18,66,77,54,75,34,60,54,75,37,46,55,36,87,56,85,54,44,73,45,51,76,78,41,74,67,54,52,50,54,50,51,51,50,51,67,75,39,45,72,58,50,54,52,39,63,70,53,34,45,70,68,55,55,48,51,50,52,51,50,53,50,52,50,53,52,36,34,75,75,66,72,29,60,50,58,66,57,50,51,52,50,29,48,57,17,43,52,51,43,51,52,51,49,55,74,76,43,93,42,73,68,51,50,54,53,48,51,52,51,50,51,53,47,52,52,49,54,48,52,48,49,52,51,52,54,51,54,53,50,50,52,51,53,51,51,38,56,74,69,75,100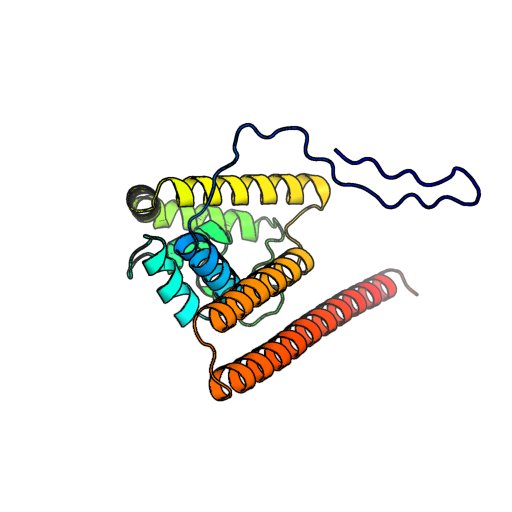

Foldseek 3Di:
DDDDDDDDDDDDPDDDDDDDDDDPPDDDDPLQLLLLVLQCLLCQQQLPPVSLQVSCCVQFQNNPCSQVVSCLLLVAHSVLSNDRDLCSSWDQVDPVSVVVSVVVCVVCVVSVVVSVVRGDPVVVVVSVVSVVVQVVCCVPPVTDDSVNSLVSNVVSLVSNLVVQVVVDVDPVSVVVSVVSVVVSVVVSVVSVVVVVVVVVVVVVVVVVVVPD